Protein AF-0000000075347657 (afdb_homodimer)

Structure (mmCIF, N/CA/C/O backbone):
data_AF-0000000075347657-model_v1
#
loop_
_entity.id
_entity.type
_entity.pdbx_description
1 polymer 'Uncharacterized protein'
#
loop_
_atom_site.group_PDB
_atom_site.id
_atom_site.type_symbol
_atom_site.label_atom_id
_atom_site.label_alt_id
_atom_site.label_comp_id
_atom_site.label_asym_id
_atom_site.label_entity_id
_atom_site.label_seq_id
_atom_site.pdbx_PDB_ins_code
_atom_site.Cartn_x
_atom_site.Cartn_y
_atom_site.Cartn_z
_atom_site.occupancy
_atom_site.B_iso_or_equiv
_atom_site.auth_seq_id
_atom_site.auth_comp_id
_atom_site.auth_asym_id
_atom_site.auth_atom_id
_atom_site.pdbx_PDB_model_num
ATOM 1 N N . MET A 1 1 ? -13.453 -31.734 -23.969 1 64.25 1 MET A N 1
ATOM 2 C CA . MET A 1 1 ? -13 -31.281 -22.656 1 64.25 1 MET A CA 1
ATOM 3 C C . MET A 1 1 ? -11.523 -30.922 -22.688 1 64.25 1 MET A C 1
ATOM 5 O O . MET A 1 1 ? -11.133 -29.844 -22.234 1 64.25 1 MET A O 1
ATOM 9 N N . ARG A 1 2 ? -10.727 -31.703 -23.406 1 77 2 ARG A N 1
ATOM 10 C CA . ARG A 1 2 ? -9.281 -31.5 -23.484 1 77 2 ARG A CA 1
ATOM 11 C C . ARG A 1 2 ? -8.953 -30.297 -24.375 1 77 2 ARG A C 1
ATOM 13 O O . ARG A 1 2 ? -8.102 -29.484 -24.031 1 77 2 ARG A O 1
ATOM 20 N N . GLU A 1 3 ? -9.727 -30.219 -25.391 1 85.12 3 GLU A N 1
ATOM 21 C CA . GLU A 1 3 ? -9.461 -29.125 -26.312 1 85.12 3 GLU A CA 1
ATOM 22 C C . GLU A 1 3 ? -9.812 -27.781 -25.672 1 85.12 3 GLU A C 1
ATOM 24 O O . GLU A 1 3 ? -9.062 -26.812 -25.812 1 85.12 3 GLU A O 1
ATOM 29 N N . GLU A 1 4 ? -10.938 -27.75 -25 1 84.75 4 GLU A N 1
ATOM 30 C CA . GLU A 1 4 ? -11.352 -26.531 -24.312 1 84.75 4 GLU A CA 1
ATOM 31 C C . GLU A 1 4 ? -10.344 -26.125 -23.234 1 84.75 4 GLU A C 1
ATOM 33 O O . GLU A 1 4 ? -10.047 -24.938 -23.078 1 84.75 4 GLU A O 1
ATOM 38 N N . GLU A 1 5 ? -9.836 -27.078 -22.625 1 87.81 5 GLU A N 1
ATOM 39 C CA . GLU A 1 5 ? -8.852 -26.828 -21.562 1 87.81 5 GLU A CA 1
ATOM 40 C C . GLU A 1 5 ? -7.578 -26.219 -22.141 1 87.81 5 GLU A C 1
ATOM 42 O O . GLU A 1 5 ? -6.98 -25.328 -21.516 1 87.81 5 GLU A O 1
ATOM 47 N N . LYS A 1 6 ? -7.203 -26.734 -23.281 1 88.62 6 LYS A N 1
ATOM 48 C CA . LYS A 1 6 ? -6.004 -26.203 -23.922 1 88.62 6 LYS A CA 1
ATOM 49 C C . LYS A 1 6 ? -6.191 -24.734 -24.297 1 88.62 6 LYS A C 1
ATOM 51 O O . LYS A 1 6 ? -5.262 -23.922 -24.172 1 88.62 6 LYS A O 1
ATOM 56 N N . VAL A 1 7 ? -7.355 -24.422 -24.797 1 88.31 7 VAL A N 1
ATOM 57 C CA . VAL A 1 7 ? -7.656 -23.047 -25.188 1 88.31 7 VAL A CA 1
ATOM 58 C C . VAL A 1 7 ? -7.613 -22.141 -23.953 1 88.31 7 VAL A C 1
ATOM 60 O O . VAL A 1 7 ? -6.996 -21.078 -23.969 1 88.31 7 VAL A O 1
ATOM 63 N N . LYS A 1 8 ? -8.188 -22.641 -22.828 1 89.81 8 LYS A N 1
ATOM 64 C CA . LYS A 1 8 ? -8.203 -21.875 -21.5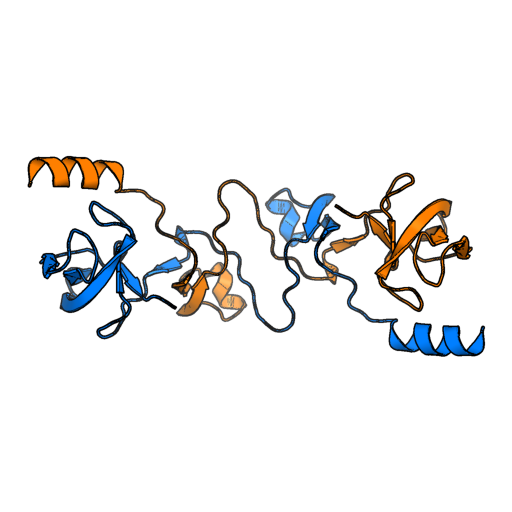94 1 89.81 8 LYS A CA 1
ATOM 65 C C . LYS A 1 8 ? -6.797 -21.703 -21.031 1 89.81 8 LYS A C 1
ATOM 67 O O . LYS A 1 8 ? -6.465 -20.641 -20.484 1 89.81 8 LYS A O 1
ATOM 72 N N . GLU A 1 9 ? -6.062 -22.734 -21.125 1 90.88 9 GLU A N 1
ATOM 73 C CA . GLU A 1 9 ? -4.68 -22.688 -20.672 1 90.88 9 GLU A CA 1
ATOM 74 C C . GLU A 1 9 ? -3.893 -21.594 -21.375 1 90.88 9 GLU A C 1
ATOM 76 O O . GLU A 1 9 ? -3.201 -20.812 -20.734 1 90.88 9 GLU A O 1
ATOM 81 N N . LYS A 1 10 ? -4.02 -21.562 -22.688 1 88.75 10 LYS A N 1
ATOM 82 C CA . LYS A 1 10 ? -3.32 -20.547 -23.469 1 88.75 10 LYS A CA 1
ATOM 83 C C . LYS A 1 10 ? -3.799 -19.141 -23.109 1 88.75 10 LYS A C 1
ATOM 85 O O . LYS A 1 10 ? -2.994 -18.219 -23.016 1 88.75 10 LYS A O 1
ATOM 90 N N . MET A 1 11 ? -5.039 -19.016 -22.844 1 87.69 11 MET A N 1
ATOM 91 C CA . MET A 1 11 ? -5.645 -17.719 -22.578 1 87.69 11 MET A CA 1
ATOM 92 C C . MET A 1 11 ? -5.238 -17.203 -21.203 1 87.69 11 MET A C 1
ATOM 94 O O . MET A 1 11 ? -5.07 -16 -21 1 87.69 11 MET A O 1
ATOM 98 N N . ASN A 1 12 ? -5.055 -18.125 -20.281 1 87.94 12 ASN A N 1
ATOM 99 C CA . ASN A 1 12 ? -4.895 -17.719 -18.891 1 87.94 12 ASN A CA 1
ATOM 100 C C . ASN A 1 12 ? -3.443 -17.859 -18.438 1 87.94 12 ASN A C 1
ATOM 102 O O . ASN A 1 12 ? -3.135 -17.625 -17.266 1 87.94 12 ASN A O 1
ATOM 106 N N . THR A 1 13 ? -2.695 -18.438 -19.391 1 89.31 13 THR A N 1
ATOM 107 C CA . THR A 1 13 ? -1.271 -18.422 -19.062 1 89.31 13 THR A CA 1
ATOM 108 C C . THR A 1 13 ? -0.671 -17.047 -19.297 1 89.31 13 THR A C 1
ATOM 110 O O . THR A 1 13 ? -0.564 -16.594 -20.453 1 89.31 13 THR A O 1
ATOM 113 N N . GLN A 1 14 ? -0.446 -16.281 -18.172 1 84.94 14 GLN A N 1
ATOM 114 C CA . GLN A 1 14 ? 0.078 -14.93 -18.234 1 84.94 14 GLN A CA 1
ATOM 115 C C . GLN A 1 14 ? 1.347 -14.789 -17.406 1 84.94 14 GLN A C 1
ATOM 117 O O . GLN A 1 14 ? 1.696 -15.688 -16.641 1 84.94 14 GLN A O 1
ATOM 122 N N . ASP A 1 15 ? 2.016 -13.664 -17.641 1 85.5 15 ASP A N 1
ATOM 123 C CA . ASP A 1 15 ? 3.219 -13.375 -16.859 1 85.5 15 ASP A CA 1
ATOM 124 C C . ASP A 1 15 ? 2.869 -12.711 -15.531 1 85.5 15 ASP A C 1
ATOM 126 O O . ASP A 1 15 ? 3.756 -12.414 -14.734 1 85.5 15 ASP A O 1
ATOM 130 N N . TYR A 1 16 ? 1.591 -12.555 -15.297 1 88.19 16 TYR A N 1
ATOM 131 C CA . TYR A 1 16 ? 1.113 -11.992 -14.031 1 88.19 16 TYR A CA 1
ATOM 132 C C . TYR A 1 16 ? 0.276 -13.008 -13.266 1 88.19 16 TYR A C 1
ATOM 134 O O . TYR A 1 16 ? -0.555 -13.711 -13.852 1 88.19 16 TYR A O 1
ATOM 142 N N . TRP A 1 17 ? 0.526 -13.141 -12 1 91.5 17 TRP A N 1
ATOM 143 C CA . TRP A 1 17 ? -0.16 -14.148 -11.203 1 91.5 17 TRP A CA 1
ATOM 144 C C . TRP A 1 17 ? -0.56 -13.586 -9.844 1 91.5 17 TRP A C 1
ATOM 146 O O . TRP A 1 17 ? -1.254 -14.25 -9.07 1 91.5 17 TRP A O 1
ATOM 156 N N . LEU A 1 18 ? -0.075 -12.383 -9.609 1 90.88 18 LEU A N 1
ATOM 157 C CA . LEU A 1 18 ? -0.344 -11.773 -8.312 1 90.88 18 LEU A CA 1
ATOM 158 C C . LEU A 1 18 ? -1.804 -11.352 -8.203 1 90.88 18 LEU A C 1
ATOM 160 O O . LEU A 1 18 ? -2.365 -10.797 -9.148 1 90.88 18 LEU A O 1
ATOM 164 N N . PHE A 1 19 ? -2.484 -11.688 -7.074 1 88.19 19 PHE A N 1
ATOM 165 C CA . PHE A 1 19 ? -3.771 -11.094 -6.719 1 88.19 19 PHE A CA 1
ATOM 166 C C . PHE A 1 19 ? -3.902 -10.953 -5.207 1 88.19 19 PHE A C 1
ATOM 168 O O . PHE A 1 19 ? -3.146 -11.57 -4.453 1 88.19 19 PHE A O 1
ATOM 175 N N . LYS A 1 20 ? -4.754 -10.219 -4.863 1 88.88 20 LYS A N 1
ATOM 176 C CA . LYS A 1 20 ? -4.98 -9.922 -3.453 1 88.88 20 LYS A CA 1
ATOM 177 C C . LYS A 1 20 ? -5.316 -11.188 -2.668 1 88.88 20 LYS A C 1
ATOM 179 O O . LYS A 1 20 ? -6.129 -12 -3.109 1 88.88 20 LYS A O 1
ATOM 184 N N . GLY A 1 21 ? -4.676 -11.359 -1.495 1 92.25 21 GLY A N 1
ATOM 185 C CA . GLY A 1 21 ? -5.074 -12.398 -0.556 1 92.25 21 GLY A CA 1
ATOM 186 C C . GLY A 1 21 ? -4.199 -13.633 -0.624 1 92.25 21 GLY A C 1
ATOM 187 O O . GLY A 1 21 ? -4.469 -14.633 0.052 1 92.25 21 GLY A O 1
ATOM 188 N N . ILE A 1 22 ? -3.225 -13.625 -1.402 1 95.25 22 ILE A N 1
ATOM 189 C CA . ILE A 1 22 ? -2.289 -14.742 -1.408 1 95.25 22 ILE A CA 1
ATOM 190 C C . ILE A 1 22 ? -1.059 -14.391 -0.575 1 95.25 22 ILE A C 1
ATOM 192 O O . ILE A 1 22 ? -0.812 -13.219 -0.287 1 95.25 22 ILE A O 1
ATOM 196 N N . ILE A 1 23 ? -0.332 -15.445 -0.188 1 96.06 23 ILE A N 1
ATOM 197 C CA . ILE A 1 23 ? 0.918 -15.289 0.547 1 96.06 23 ILE A CA 1
ATOM 198 C C . ILE A 1 23 ? 2.102 -15.484 -0.398 1 96.06 23 ILE A C 1
ATOM 200 O O . ILE A 1 23 ? 2.139 -16.453 -1.159 1 96.06 23 ILE A O 1
ATOM 204 N N . VAL A 1 24 ? 3.029 -14.586 -0.405 1 97.06 24 VAL A N 1
ATOM 205 C CA . VAL A 1 24 ? 4.188 -14.641 -1.289 1 97.06 24 VAL A CA 1
ATOM 206 C C . VAL A 1 24 ? 5.473 -14.562 -0.464 1 97.06 24 VAL A C 1
ATOM 208 O O . VAL A 1 24 ? 5.445 -14.164 0.704 1 97.06 24 VAL A O 1
ATOM 211 N N . GLU A 1 25 ? 6.508 -15.055 -1.035 1 95.56 25 GLU A N 1
ATOM 212 C CA . GLU A 1 25 ? 7.844 -14.914 -0.466 1 95.56 25 GLU A CA 1
ATOM 213 C C . GLU A 1 25 ? 8.656 -13.859 -1.218 1 95.56 25 GLU A C 1
ATOM 215 O O . GLU A 1 25 ? 8.711 -13.875 -2.449 1 95.56 25 GLU A O 1
ATOM 220 N N . VAL A 1 26 ? 9.227 -12.969 -0.529 1 94.25 26 VAL A N 1
ATOM 221 C CA . VAL A 1 26 ? 10.023 -11.898 -1.118 1 94.25 26 VAL A CA 1
ATOM 222 C C . VAL A 1 26 ? 11.422 -12.422 -1.45 1 94.25 26 VAL A C 1
ATOM 224 O O . VAL A 1 26 ? 12.109 -12.961 -0.583 1 94.25 26 VAL A O 1
ATOM 227 N N . MET A 1 27 ? 11.875 -12.258 -2.754 1 93.19 27 MET A N 1
ATOM 228 C CA . MET A 1 27 ? 13.156 -12.812 -3.164 1 93.19 27 MET A CA 1
ATOM 229 C C . MET A 1 27 ? 14.133 -11.711 -3.566 1 93.19 27 MET A C 1
ATOM 231 O O . MET A 1 27 ? 15.312 -11.969 -3.789 1 93.19 27 MET A O 1
ATOM 235 N N . SER A 1 28 ? 13.703 -10.531 -3.615 1 87.19 28 SER A N 1
ATOM 236 C CA . SER A 1 28 ? 14.555 -9.461 -4.141 1 87.19 28 SER A CA 1
ATOM 237 C C . SER A 1 28 ? 15.625 -9.062 -3.137 1 87.19 28 SER A C 1
ATOM 239 O O . SER A 1 28 ? 15.328 -8.812 -1.969 1 87.19 28 SER A O 1
ATOM 241 N N . LYS A 1 29 ? 16.781 -8.984 -3.629 1 83.19 29 LYS A N 1
ATOM 242 C CA . LYS A 1 29 ? 17.906 -8.5 -2.826 1 83.19 29 LYS A CA 1
ATOM 243 C C . LYS A 1 29 ? 17.688 -7.047 -2.41 1 83.19 29 LYS A C 1
ATOM 245 O O . LYS A 1 29 ? 18.156 -6.621 -1.353 1 83.19 29 LYS A O 1
ATOM 250 N N . ALA A 1 30 ? 16.891 -6.316 -3.285 1 77 30 ALA A N 1
ATOM 251 C CA . ALA A 1 30 ? 16.625 -4.906 -3.01 1 77 30 ALA A CA 1
ATOM 252 C C . ALA A 1 30 ? 15.945 -4.73 -1.657 1 77 30 ALA A C 1
ATOM 254 O O . ALA A 1 30 ? 16.062 -3.678 -1.026 1 77 30 ALA A O 1
ATOM 255 N N . PHE A 1 31 ? 15.367 -5.855 -1.19 1 79.81 31 PHE A N 1
ATOM 256 C CA . PHE A 1 31 ? 14.648 -5.77 0.076 1 79.81 31 PHE A CA 1
ATOM 257 C C . PHE A 1 31 ? 15.461 -6.395 1.203 1 79.81 31 PHE A C 1
ATOM 259 O O . PHE A 1 31 ? 15.016 -6.426 2.354 1 79.81 31 PHE A O 1
ATOM 266 N N . ALA A 1 32 ? 16.594 -6.887 0.774 1 80.75 32 ALA A N 1
ATOM 267 C CA . ALA A 1 32 ? 17.422 -7.582 1.757 1 80.75 32 ALA A CA 1
ATOM 268 C C . ALA A 1 32 ? 17.875 -6.633 2.865 1 80.75 32 ALA A C 1
ATOM 270 O O . ALA A 1 32 ? 17.844 -6.988 4.047 1 80.75 32 ALA A O 1
ATOM 271 N N . ASP A 1 33 ? 18.234 -5.441 2.426 1 76 33 ASP A N 1
ATOM 272 C CA . ASP A 1 33 ? 18.766 -4.473 3.383 1 76 33 ASP A CA 1
ATOM 273 C C . ASP A 1 33 ? 17.703 -4.078 4.406 1 76 33 ASP A C 1
ATOM 275 O O . ASP A 1 33 ? 18.031 -3.699 5.535 1 76 33 ASP A O 1
ATOM 279 N N . LYS A 1 34 ? 16.484 -4.195 3.941 1 74.25 34 LYS A N 1
ATOM 280 C CA . LYS A 1 34 ? 15.398 -3.84 4.844 1 74.25 34 LYS A CA 1
ATOM 281 C C . LYS A 1 34 ? 14.953 -5.043 5.672 1 74.25 34 LYS A C 1
ATOM 283 O O . LYS A 1 34 ? 14.047 -4.934 6.504 1 74.25 34 LYS A O 1
ATOM 288 N N . GLY A 1 35 ? 15.57 -6.211 5.387 1 81.56 35 GLY A N 1
ATOM 289 C CA . GLY A 1 35 ? 15.297 -7.398 6.172 1 81.56 35 GLY A CA 1
ATOM 290 C C . GLY A 1 35 ? 14.102 -8.188 5.664 1 81.56 35 GLY A C 1
ATOM 291 O O . GLY A 1 35 ? 13.508 -8.969 6.41 1 81.56 35 GLY A O 1
ATOM 292 N N . TYR A 1 36 ? 13.727 -7.898 4.398 1 85.62 36 TYR A N 1
ATOM 293 C CA . TYR A 1 36 ? 12.492 -8.531 3.945 1 85.62 36 TYR A CA 1
ATOM 294 C C . TYR A 1 36 ? 12.789 -9.688 2.994 1 85.62 36 TYR A C 1
ATOM 296 O O . TYR A 1 36 ? 11.898 -10.453 2.639 1 85.62 36 TYR A O 1
ATOM 304 N N . CYS A 1 37 ? 14.023 -9.875 2.674 1 87.81 37 CYS A N 1
ATOM 305 C CA . CYS A 1 37 ? 14.328 -10.992 1.788 1 87.81 37 CYS A CA 1
ATOM 306 C C . CYS A 1 37 ? 13.984 -12.32 2.449 1 87.81 37 CYS A C 1
ATOM 308 O O . CYS A 1 37 ? 14.281 -12.531 3.627 1 87.81 37 CYS A O 1
ATOM 310 N N . LYS A 1 38 ? 13.25 -13.18 1.67 1 91.06 38 LYS A N 1
ATOM 311 C CA . LYS A 1 38 ? 12.844 -14.523 2.084 1 91.06 38 LYS A CA 1
ATOM 312 C C . LYS A 1 38 ? 11.766 -14.453 3.162 1 91.06 38 LYS A C 1
ATOM 314 O O . LYS A 1 38 ? 11.508 -15.445 3.852 1 91.06 38 LYS A O 1
ATOM 319 N N . GLN A 1 39 ? 11.305 -13.289 3.395 1 91.12 39 GLN A N 1
ATOM 320 C CA . GLN A 1 39 ? 10.164 -13.148 4.289 1 91.12 39 GLN A CA 1
ATOM 321 C C . GLN A 1 39 ? 8.844 -13.336 3.537 1 91.12 39 GLN A C 1
ATOM 323 O O . GLN A 1 39 ? 8.758 -13.016 2.352 1 91.12 39 GLN A O 1
ATOM 328 N N . LYS A 1 40 ? 7.906 -13.852 4.258 1 92 40 LYS A N 1
ATOM 329 C CA . LYS A 1 40 ? 6.582 -14.031 3.672 1 92 40 LYS A CA 1
ATOM 330 C C . LYS A 1 40 ? 5.66 -12.867 4.027 1 92 40 LYS A C 1
ATOM 332 O O . LYS A 1 40 ? 5.793 -12.266 5.098 1 92 40 LYS A O 1
ATOM 337 N N . GLY A 1 41 ? 4.812 -12.477 3.039 1 91.38 41 GLY A N 1
ATOM 338 C CA . GLY A 1 41 ? 3.832 -11.422 3.252 1 91.38 41 GLY A CA 1
ATOM 339 C C . GLY A 1 41 ? 2.529 -11.664 2.514 1 91.38 41 GLY A C 1
ATOM 340 O O . GLY A 1 41 ? 2.453 -1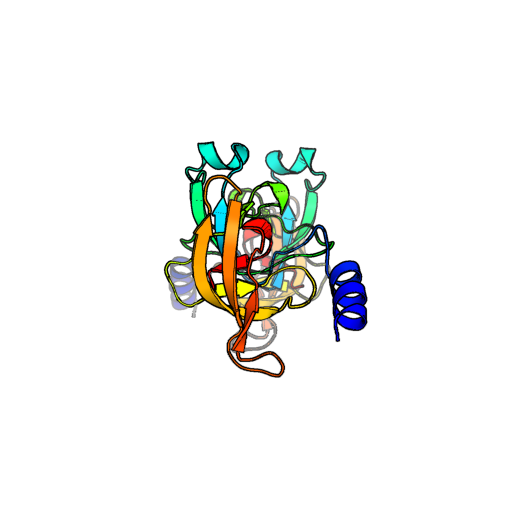2.531 1.644 1 91.38 41 GLY A O 1
ATOM 341 N N . ILE A 1 42 ? 1.539 -11 2.918 1 92.44 42 ILE A N 1
ATOM 342 C CA . ILE A 1 42 ? 0.231 -11.062 2.275 1 92.44 42 ILE A CA 1
ATOM 343 C C . ILE A 1 42 ? 0.116 -9.969 1.224 1 92.44 42 ILE A C 1
ATOM 345 O O . ILE A 1 42 ? 0.465 -8.812 1.481 1 92.44 42 ILE A O 1
ATOM 349 N N . VAL A 1 43 ? -0.309 -10.367 -0.038 1 90.94 43 VAL A N 1
ATOM 350 C CA . VAL A 1 43 ? -0.596 -9.359 -1.057 1 90.94 43 VAL A CA 1
ATOM 351 C C . VAL A 1 43 ? -1.871 -8.602 -0.691 1 90.94 43 VAL A C 1
ATOM 353 O O . VAL A 1 43 ? -2.959 -9.188 -0.666 1 90.94 43 VAL A O 1
ATOM 356 N N . ARG A 1 44 ? -1.771 -7.371 -0.47 1 85.69 44 ARG A N 1
ATOM 357 C CA . ARG A 1 44 ? -2.904 -6.562 -0.033 1 85.69 44 ARG A CA 1
ATOM 358 C C . ARG A 1 44 ? -3.531 -5.816 -1.207 1 85.69 44 ARG A C 1
ATOM 360 O O . ARG A 1 44 ? -4.719 -5.492 -1.179 1 85.69 44 ARG A O 1
ATOM 367 N N . LYS A 1 45 ? -2.738 -5.516 -2.129 1 82.81 45 LYS A N 1
ATOM 368 C CA . LYS A 1 45 ? -3.191 -4.809 -3.322 1 82.81 45 LYS A CA 1
ATOM 369 C C . LYS A 1 45 ? -2.264 -5.074 -4.504 1 82.81 45 LYS A C 1
ATOM 371 O O . LYS A 1 45 ? -1.043 -5.133 -4.34 1 82.81 45 LYS A O 1
ATOM 376 N N . VAL A 1 46 ? -2.771 -5.367 -5.66 1 83 46 VAL A N 1
ATOM 377 C CA . VAL A 1 46 ? -2.006 -5.461 -6.898 1 83 46 VAL A CA 1
ATOM 378 C C . VAL A 1 46 ? -2.229 -4.207 -7.742 1 83 46 VAL A C 1
ATOM 380 O O . VAL A 1 46 ? -3.371 -3.842 -8.031 1 83 46 VAL A O 1
ATOM 383 N N . ILE A 1 47 ? -1.247 -3.559 -7.922 1 75.38 47 ILE A N 1
ATOM 384 C CA . ILE A 1 47 ? -1.355 -2.295 -8.648 1 75.38 47 ILE A CA 1
ATOM 385 C C . ILE A 1 47 ? -0.972 -2.502 -10.109 1 75.38 47 ILE A C 1
ATOM 387 O O . ILE A 1 47 ? 0.027 -3.162 -10.406 1 75.38 47 ILE A O 1
ATOM 391 N N . ASP A 1 48 ? -1.936 -2.432 -11.016 1 63.62 48 ASP A N 1
ATOM 392 C CA . ASP A 1 48 ? -1.673 -2.611 -12.438 1 63.62 48 ASP A CA 1
ATOM 393 C C . ASP A 1 48 ? -0.639 -1.604 -12.938 1 63.62 48 ASP A C 1
ATOM 395 O O . ASP A 1 48 ? 0.495 -1.975 -13.25 1 63.62 48 ASP A O 1
ATOM 399 N N . LYS A 1 49 ? -1.149 -0.613 -13.656 1 58.69 49 LYS A N 1
ATOM 400 C CA . LYS A 1 49 ? -0.404 0.373 -14.438 1 58.69 49 LYS A CA 1
ATOM 401 C C . LYS A 1 49 ? -0.015 1.572 -13.578 1 58.69 49 LYS A C 1
ATOM 403 O O . LYS A 1 49 ? 0.821 2.385 -13.977 1 58.69 49 LYS A O 1
ATOM 408 N N . TYR A 1 50 ? -0.503 1.564 -12.289 1 57.12 50 TYR A N 1
ATOM 409 C CA . TYR A 1 50 ? -0.166 2.803 -11.602 1 57.12 50 TYR A CA 1
ATOM 410 C C . TYR A 1 50 ? 1.034 2.607 -10.68 1 57.12 50 TYR A C 1
ATOM 412 O O . TYR A 1 50 ? 1.304 1.49 -10.234 1 57.12 50 TYR A O 1
ATOM 420 N N . HIS A 1 51 ? 1.774 3.578 -10.688 1 59.56 51 HIS A N 1
ATOM 421 C CA . HIS A 1 51 ? 2.949 3.545 -9.828 1 59.56 51 HIS A CA 1
ATOM 422 C C . HIS A 1 51 ? 2.568 3.793 -8.367 1 59.56 51 HIS A C 1
ATOM 424 O O . HIS A 1 51 ? 1.851 4.75 -8.062 1 59.56 51 HIS A O 1
ATOM 430 N N . VAL A 1 52 ? 2.473 2.729 -7.605 1 67.81 52 VAL A N 1
ATOM 431 C CA . VAL A 1 52 ? 2.273 2.881 -6.168 1 67.81 52 VAL A CA 1
ATOM 432 C C . VAL A 1 52 ? 3.625 2.994 -5.469 1 67.81 52 VAL A C 1
ATOM 434 O O . VAL A 1 52 ? 4.52 2.178 -5.699 1 67.81 52 VAL A O 1
ATOM 437 N N . LEU A 1 53 ? 3.779 4.215 -4.918 1 72 53 LEU A N 1
ATOM 438 C CA . LEU A 1 53 ? 5.008 4.457 -4.168 1 72 53 LEU A CA 1
ATOM 439 C C . LEU A 1 53 ? 4.773 4.27 -2.672 1 72 53 LEU A C 1
ATOM 441 O O . LEU A 1 53 ? 3.725 4.652 -2.15 1 72 53 LEU A O 1
ATOM 445 N N . ARG A 1 54 ? 5.586 3.492 -2.094 1 75.06 54 ARG A N 1
ATOM 446 C CA . ARG A 1 54 ? 5.645 3.535 -0.637 1 75.06 54 ARG A CA 1
ATOM 447 C C . ARG A 1 54 ? 6.609 4.617 -0.159 1 75.06 54 ARG A C 1
ATOM 449 O O . ARG A 1 54 ? 7.789 4.609 -0.524 1 75.06 54 ARG A O 1
ATOM 456 N N . ALA A 1 55 ? 6.148 5.609 0.51 1 81.88 55 ALA A N 1
ATOM 457 C CA . ALA A 1 55 ? 6.961 6.73 0.973 1 81.88 55 ALA A CA 1
ATOM 458 C C . ALA A 1 55 ? 6.73 7 2.457 1 81.88 55 ALA A C 1
ATOM 460 O O . ALA A 1 55 ? 5.621 6.809 2.963 1 81.88 55 ALA A O 1
ATOM 461 N N . ASP A 1 56 ? 7.75 7.328 3.146 1 83.5 56 ASP A N 1
ATOM 462 C CA . ASP A 1 56 ? 7.652 7.723 4.547 1 83.5 56 ASP A CA 1
ATOM 463 C C . ASP A 1 56 ? 7.254 9.188 4.68 1 83.5 56 ASP A C 1
ATOM 465 O O . ASP A 1 56 ? 7.41 9.969 3.736 1 83.5 56 ASP A O 1
ATOM 469 N N . HIS A 1 57 ? 6.801 9.492 5.918 1 86.94 57 HIS A N 1
ATOM 470 C CA . HIS A 1 57 ? 6.348 10.836 6.246 1 86.94 57 HIS A CA 1
ATOM 471 C C . HIS A 1 57 ? 7.395 11.875 5.859 1 86.94 57 HIS A C 1
ATOM 473 O O . HIS A 1 57 ? 7.051 12.953 5.355 1 86.94 57 HIS A O 1
ATOM 479 N N . ASP A 1 58 ? 8.656 11.57 6.066 1 89.69 58 ASP A N 1
ATOM 480 C CA . ASP A 1 58 ? 9.719 12.539 5.859 1 89.69 58 ASP A CA 1
ATOM 481 C C . ASP A 1 58 ? 10.039 12.703 4.375 1 89.69 58 ASP A C 1
ATOM 483 O O . ASP A 1 58 ? 10.773 13.609 3.986 1 89.69 58 ASP A O 1
ATOM 487 N N . GLU A 1 59 ? 9.5 11.891 3.566 1 91.38 59 GLU A N 1
ATOM 488 C CA . GLU A 1 59 ? 9.758 11.938 2.131 1 91.38 59 GLU A CA 1
ATOM 489 C C . GLU A 1 59 ? 8.672 12.711 1.395 1 91.38 59 GLU A C 1
ATOM 491 O O . GLU A 1 59 ? 8.711 12.844 0.17 1 91.38 59 GLU A O 1
ATOM 496 N N . LEU A 1 60 ? 7.695 13.242 2.156 1 94.19 60 LEU A N 1
ATOM 497 C CA . LEU A 1 60 ? 6.512 13.859 1.57 1 94.19 60 LEU A CA 1
ATOM 498 C C . LEU A 1 60 ? 6.301 15.266 2.121 1 94.19 60 LEU A C 1
ATOM 500 O O . LEU A 1 60 ? 6.781 15.586 3.211 1 94.19 60 LEU A O 1
ATOM 504 N N . GLU A 1 61 ? 5.637 16.078 1.413 1 95.81 61 GLU A N 1
ATOM 505 C CA . GLU A 1 61 ? 5.219 17.406 1.834 1 95.81 61 GLU A CA 1
ATOM 506 C C . GLU A 1 61 ? 3.738 17.641 1.538 1 95.81 61 GLU A C 1
ATOM 508 O O . GLU A 1 61 ? 3.195 17.078 0.587 1 95.81 61 GLU A O 1
ATOM 513 N N . THR A 1 62 ? 3.141 18.453 2.322 1 97.44 62 THR A N 1
ATOM 514 C CA . THR A 1 62 ? 1.755 18.844 2.076 1 97.44 62 THR A CA 1
ATOM 515 C C . THR A 1 62 ? 1.638 19.641 0.779 1 97.44 62 THR A C 1
ATOM 517 O O . THR A 1 62 ? 2.605 20.266 0.337 1 97.44 62 THR A O 1
ATOM 520 N N . VAL A 1 63 ? 0.592 19.594 0.112 1 97.94 63 VAL A N 1
ATOM 521 C CA . VAL A 1 63 ? 0.223 20.422 -1.028 1 97.94 63 VAL A CA 1
ATOM 522 C C . VAL A 1 63 ? -0.859 21.422 -0.613 1 97.94 63 VAL A C 1
ATOM 524 O O . VAL A 1 63 ? -1.86 21.031 -0.003 1 97.94 63 VAL A O 1
ATOM 527 N N . ILE A 1 64 ? -0.631 22.641 -0.883 1 97.62 64 ILE A N 1
ATOM 528 C CA . ILE A 1 64 ? -1.565 23.703 -0.529 1 97.62 64 ILE A CA 1
ATOM 529 C C . ILE A 1 64 ? -2.512 23.969 -1.697 1 97.62 64 ILE A C 1
ATOM 531 O O . ILE A 1 64 ? -2.066 24.219 -2.82 1 97.62 64 ILE A O 1
ATOM 535 N N . PRO A 1 65 ? -3.771 23.828 -1.453 1 97.38 65 PRO A N 1
ATOM 536 C CA . PRO A 1 65 ? -4.703 24.125 -2.545 1 97.38 65 PRO A CA 1
ATOM 537 C C . PRO A 1 65 ? -4.75 25.609 -2.895 1 97.38 65 PRO A C 1
ATOM 539 O O . PRO A 1 65 ? -4.156 26.438 -2.191 1 97.38 65 PRO A O 1
ATOM 542 N N . GLN A 1 66 ? -5.512 25.828 -3.971 1 94.88 66 GLN A N 1
ATOM 543 C CA . GLN A 1 66 ? -5.648 27.219 -4.363 1 94.88 66 GLN A CA 1
ATOM 544 C C . GLN A 1 66 ? -6.68 27.938 -3.5 1 94.88 66 GLN A C 1
ATOM 546 O O . GLN A 1 66 ? -6.438 29.047 -3.031 1 94.88 66 GLN A O 1
ATOM 551 N N . ILE A 1 67 ? -7.727 27.375 -3.287 1 94.69 67 ILE A N 1
ATOM 552 C CA . ILE A 1 67 ? -8.742 28.047 -2.477 1 94.69 67 ILE A CA 1
ATOM 553 C C . ILE A 1 67 ? -9.453 27.016 -1.594 1 94.69 67 ILE A C 1
ATOM 555 O O . ILE A 1 67 ? -9.219 26.969 -0.384 1 94.69 67 ILE A O 1
ATOM 559 N N . GLU A 1 68 ? -10.273 26.109 -2.271 1 92.81 68 GLU A N 1
ATOM 560 C CA . GLU A 1 68 ? -11.047 25.109 -1.536 1 92.81 68 GLU A CA 1
ATOM 561 C C . GLU A 1 68 ? -10.336 23.766 -1.521 1 92.81 68 GLU A C 1
ATOM 563 O O . GLU A 1 68 ? -9.32 23.578 -2.195 1 92.81 68 GLU A O 1
ATOM 568 N N . GLY A 1 69 ? -10.914 22.891 -0.652 1 95.81 69 GLY A N 1
ATOM 569 C CA . GLY A 1 69 ? -10.352 21.547 -0.603 1 95.81 69 GLY A CA 1
ATOM 570 C C . GLY A 1 69 ? -9.172 21.422 0.343 1 95.81 69 GLY A C 1
ATOM 571 O O . GLY A 1 69 ? -8.258 20.641 0.107 1 95.81 69 GLY A O 1
ATOM 572 N N . LEU A 1 70 ? -9.188 22.312 1.301 1 97.81 70 LEU A N 1
ATOM 573 C CA . LEU A 1 70 ? -8.141 22.312 2.32 1 97.81 70 LEU A CA 1
ATOM 574 C C . LEU A 1 70 ? -8.586 21.547 3.561 1 97.81 70 LEU A C 1
ATOM 576 O O . LEU A 1 70 ? -9.734 21.688 3.996 1 97.81 70 LEU A O 1
ATOM 580 N N . VAL A 1 71 ? -7.715 20.781 4.133 1 98.19 71 VAL A N 1
ATOM 581 C CA . VAL A 1 71 ? -7.969 20.094 5.395 1 98.19 71 VAL A CA 1
ATOM 582 C C . VAL A 1 71 ? -6.816 20.344 6.363 1 98.19 71 VAL A C 1
ATOM 584 O O . VAL A 1 71 ? -5.652 20.391 5.961 1 98.19 71 VAL A O 1
ATOM 587 N N . ILE A 1 72 ? -7.156 20.562 7.566 1 97.81 72 ILE A N 1
ATOM 588 C CA . ILE A 1 72 ? -6.145 20.703 8.609 1 97.81 72 ILE A CA 1
ATOM 589 C C . ILE A 1 72 ? -5.672 19.328 9.062 1 97.81 72 ILE A C 1
ATOM 591 O O . ILE A 1 72 ? -6.477 18.516 9.508 1 97.81 72 ILE A O 1
ATOM 595 N N . VAL A 1 73 ? -4.391 19.094 9.031 1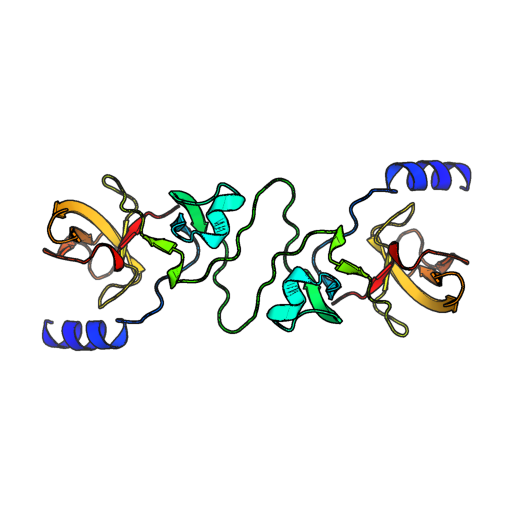 97 73 VAL A N 1
ATOM 596 C CA . VAL A 1 73 ? -3.924 17.734 9.219 1 97 73 VAL A CA 1
ATOM 597 C C . VAL A 1 73 ? -3.199 17.609 10.555 1 97 73 VAL A C 1
ATOM 599 O O . VAL A 1 73 ? -2.779 16.516 10.945 1 97 73 VAL A O 1
ATOM 602 N N . ASN A 1 74 ? -3.031 18.719 11.266 1 96.06 74 ASN A N 1
ATOM 603 C CA . ASN A 1 74 ? -2.373 18.719 12.562 1 96.06 74 ASN A CA 1
ATOM 604 C C . ASN A 1 74 ? -2.861 19.875 13.438 1 96.06 74 ASN A C 1
ATOM 606 O O . ASN A 1 74 ? -3.465 20.828 12.938 1 96.06 74 ASN A O 1
ATOM 610 N N . GLY A 1 75 ? -2.695 19.625 14.805 1 94.44 75 GLY A N 1
ATOM 611 C CA . GLY A 1 75 ? -3.023 20.688 15.727 1 94.44 75 GLY A CA 1
ATOM 612 C C . GLY A 1 75 ? -4.441 20.609 16.266 1 94.44 75 GLY A C 1
ATOM 613 O O . GLY A 1 75 ? -5.062 19.547 16.219 1 94.44 75 GLY A O 1
ATOM 614 N N . ALA A 1 76 ? -4.93 21.641 16.75 1 94.06 76 ALA A N 1
ATOM 615 C CA . ALA A 1 76 ? -6.176 21.672 17.516 1 94.06 76 ALA A CA 1
ATOM 616 C C . ALA A 1 76 ? -7.375 21.359 16.625 1 94.06 76 ALA A C 1
ATOM 618 O O . ALA A 1 76 ? -8.383 20.844 17.109 1 94.06 76 ALA A O 1
ATOM 619 N N . TYR A 1 77 ? -7.281 21.547 15.344 1 95.94 77 TYR A N 1
ATOM 620 C CA . TYR A 1 77 ? -8.445 21.438 14.469 1 95.94 77 TYR A CA 1
ATOM 621 C C . TYR A 1 77 ? -8.219 20.375 13.406 1 95.94 77 TYR A C 1
ATOM 623 O O . TYR A 1 77 ? -8.836 20.422 12.336 1 95.94 77 TYR A O 1
ATOM 631 N N . GLN A 1 78 ? -7.281 19.484 13.734 1 95.44 78 GLN A N 1
ATOM 632 C CA . GLN A 1 78 ? -7.012 18.375 12.828 1 95.44 78 GLN A CA 1
ATOM 633 C C . GLN A 1 78 ? -8.305 17.719 12.359 1 95.44 78 GLN A C 1
ATOM 635 O O . GLN A 1 78 ? -9.188 17.422 13.172 1 95.44 78 GLN A O 1
ATOM 640 N N . GLY A 1 79 ? -8.406 17.578 11 1 94.62 79 GLY A N 1
ATOM 641 C CA . GLY A 1 79 ? -9.57 16.922 10.43 1 94.62 79 GLY A CA 1
ATOM 642 C C . GLY A 1 79 ? -10.602 17.906 9.891 1 94.62 79 GLY A C 1
ATOM 643 O O . GLY A 1 79 ? -11.508 17.516 9.148 1 94.62 79 GLY A O 1
ATOM 644 N N . SER A 1 80 ? -10.469 19.141 10.234 1 95.94 80 SER A N 1
ATOM 645 C CA . SER A 1 80 ? -11.43 20.156 9.789 1 95.94 80 SER A CA 1
ATOM 646 C C . SER A 1 80 ? -11.172 20.562 8.344 1 95.94 80 SER A C 1
ATOM 648 O O . SER A 1 80 ? -10.023 20.734 7.938 1 95.94 80 SER A O 1
ATOM 650 N N . ASN A 1 81 ? -12.258 20.672 7.656 1 97.38 81 ASN A N 1
ATOM 651 C CA . ASN A 1 81 ? -12.172 21.312 6.348 1 97.38 81 ASN A CA 1
ATOM 652 C C . ASN A 1 81 ? -12.062 22.828 6.473 1 97.38 81 ASN A C 1
ATOM 654 O O . ASN A 1 81 ? -12.617 23.422 7.395 1 97.38 81 ASN A O 1
ATOM 658 N N . ALA A 1 82 ? -11.312 23.328 5.586 1 97.94 82 ALA A N 1
ATOM 659 C CA . ALA A 1 82 ? -11.117 24.781 5.621 1 97.94 82 ALA A CA 1
ATOM 660 C C . ALA A 1 82 ? -10.961 25.344 4.211 1 97.94 82 ALA A C 1
ATOM 662 O O . ALA A 1 82 ? -10.906 24.594 3.236 1 97.94 82 ALA A O 1
ATOM 663 N N . ARG A 1 83 ? -11.055 26.594 4.145 1 98 83 ARG A N 1
ATOM 664 C CA . ARG A 1 83 ? -10.766 27.328 2.918 1 98 83 ARG A CA 1
ATOM 665 C C . ARG A 1 83 ? -9.578 28.25 3.107 1 98 83 ARG A C 1
ATOM 667 O O . ARG A 1 83 ? -9.391 28.828 4.184 1 98 83 ARG A O 1
ATOM 674 N N . LEU A 1 84 ? -8.82 28.422 2.059 1 98.06 84 LEU A N 1
ATOM 675 C CA . LEU A 1 84 ? -7.645 29.281 2.084 1 98.06 84 LEU A CA 1
ATOM 676 C C . LEU A 1 84 ? -8.039 30.75 1.878 1 98.06 84 LEU A C 1
ATOM 678 O O . LEU A 1 84 ? -8.75 31.078 0.929 1 98.06 84 LEU A O 1
ATOM 682 N N . LEU A 1 85 ? -7.574 31.594 2.734 1 98.12 85 LEU A N 1
ATOM 683 C CA . LEU A 1 85 ? -7.84 33.031 2.604 1 98.12 85 LEU A CA 1
ATOM 684 C C . LEU A 1 85 ? -6.602 33.75 2.105 1 98.12 85 LEU A C 1
ATOM 686 O O . LEU A 1 85 ? -6.715 34.812 1.497 1 98.12 85 LEU A O 1
ATOM 690 N N . GLY A 1 86 ? -5.453 33.219 2.424 1 97.69 86 GLY A N 1
ATOM 691 C CA . GLY A 1 86 ? -4.184 33.812 1.998 1 97.69 86 GLY A CA 1
ATOM 692 C C . GLY A 1 86 ? -2.982 33 2.436 1 97.69 86 GLY A C 1
ATOM 693 O O . GLY A 1 86 ? -3.098 32.125 3.305 1 97.69 86 GLY A O 1
ATOM 694 N N . VAL A 1 87 ? -1.852 33.25 1.781 1 97.31 87 VAL A N 1
ATOM 695 C CA . VAL A 1 87 ? -0.631 32.531 2.125 1 97.31 87 VAL A CA 1
ATOM 696 C C . VAL A 1 87 ? 0.499 33.531 2.393 1 97.31 87 VAL A C 1
ATOM 698 O O . VAL A 1 87 ? 0.508 34.625 1.844 1 97.31 87 VAL A O 1
ATOM 701 N N . ASP A 1 88 ? 1.321 33.188 3.314 1 97.19 88 ASP A N 1
ATOM 702 C CA . ASP A 1 88 ? 2.6 33.875 3.545 1 97.19 88 ASP A CA 1
ATOM 703 C C . ASP A 1 88 ? 3.768 32.938 3.205 1 97.19 88 ASP A C 1
ATOM 705 O O . ASP A 1 88 ? 4.227 32.188 4.055 1 97.19 88 ASP A O 1
ATOM 709 N N . ASN A 1 89 ? 4.289 33.062 2.062 1 95.62 89 ASN A N 1
ATOM 710 C CA . ASN A 1 89 ? 5.309 32.156 1.57 1 95.62 89 ASN A CA 1
ATOM 711 C C . ASN A 1 89 ? 6.625 32.312 2.322 1 95.62 89 ASN A C 1
ATOM 713 O O . ASN A 1 89 ? 7.406 31.375 2.441 1 95.62 89 ASN A O 1
ATOM 717 N N . ASP A 1 90 ? 6.863 33.531 2.842 1 96.94 90 ASP A N 1
ATOM 718 C CA . ASP A 1 90 ? 8.094 33.781 3.584 1 96.94 90 ASP A CA 1
ATOM 719 C C . ASP A 1 90 ? 8.078 33.094 4.938 1 96.94 90 ASP A C 1
ATOM 721 O O . ASP A 1 90 ? 9.109 32.594 5.402 1 96.94 90 ASP A O 1
ATOM 725 N N . LYS A 1 91 ? 6.883 33 5.531 1 97 91 LYS A N 1
ATOM 726 C CA . LYS A 1 91 ? 6.75 32.406 6.855 1 97 91 LYS A CA 1
ATOM 727 C C . LYS A 1 91 ? 6.234 30.969 6.762 1 97 91 LYS A 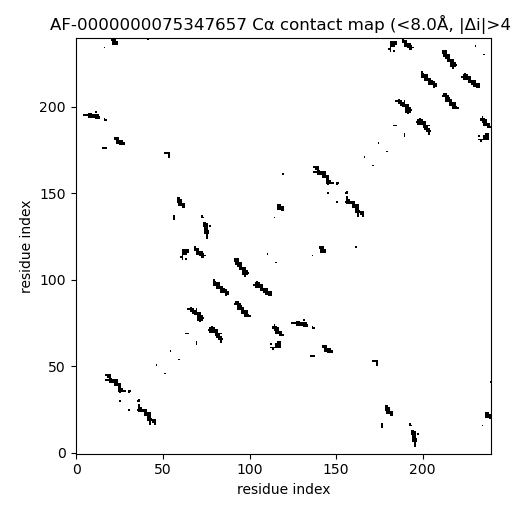C 1
ATOM 729 O O . LYS A 1 91 ? 6.094 30.281 7.777 1 97 91 LYS A O 1
ATOM 734 N N . PHE A 1 92 ? 5.914 30.531 5.562 1 96.94 92 PHE A N 1
ATOM 735 C CA . PHE A 1 92 ? 5.402 29.203 5.297 1 96.94 92 PHE A CA 1
ATOM 736 C C . PHE A 1 92 ? 4.133 28.938 6.098 1 96.94 92 PHE A C 1
ATOM 738 O O . PHE A 1 92 ? 4.012 27.906 6.758 1 96.94 92 PHE A O 1
ATOM 745 N N . CYS A 1 93 ? 3.238 29.891 6.051 1 98.12 93 CYS A N 1
ATOM 746 C CA . CYS A 1 93 ? 1.972 29.719 6.754 1 98.12 93 CYS A CA 1
ATOM 747 C C . CYS A 1 93 ? 0.816 30.281 5.945 1 98.12 93 CYS A C 1
ATOM 749 O O . CYS A 1 93 ? 1.032 30.906 4.902 1 98.12 93 CYS A O 1
ATOM 751 N N . ALA A 1 94 ? -0.335 30.016 6.391 1 98.38 94 ALA A N 1
ATOM 752 C CA . ALA A 1 94 ? -1.543 30.438 5.684 1 98.38 94 ALA A CA 1
ATOM 753 C C . ALA A 1 94 ? -2.609 30.922 6.664 1 98.38 94 ALA A C 1
ATOM 755 O O . ALA A 1 94 ? -2.619 30.516 7.828 1 98.38 94 ALA A O 1
ATOM 756 N N . LYS A 1 95 ? -3.363 31.859 6.184 1 98.5 95 LYS A N 1
ATOM 757 C CA . LYS A 1 95 ? -4.625 32.219 6.828 1 98.5 95 LYS A CA 1
ATOM 758 C C . LYS A 1 95 ? -5.773 31.375 6.285 1 98.5 95 LYS A C 1
ATOM 760 O O . LYS A 1 95 ? -5.934 31.234 5.07 1 98.5 95 LYS A O 1
ATOM 765 N N . THR A 1 96 ? -6.543 30.75 7.219 1 98.5 96 THR A N 1
ATOM 766 C CA . THR A 1 96 ? -7.598 29.859 6.773 1 98.5 96 THR A CA 1
ATOM 767 C C . THR A 1 96 ? -8.875 30.078 7.574 1 98.5 96 THR A C 1
ATOM 769 O O . THR A 1 96 ? -8.844 30.656 8.664 1 98.5 96 THR A O 1
ATOM 772 N N . LYS A 1 97 ? -9.992 29.672 6.945 1 98.5 97 LYS A N 1
ATOM 773 C CA . LYS A 1 97 ? -11.289 29.672 7.605 1 98.5 97 LYS A CA 1
ATOM 774 C C . LYS A 1 97 ? -11.891 28.266 7.625 1 98.5 97 LYS A C 1
ATOM 776 O O . LYS A 1 97 ? -12.062 27.641 6.574 1 98.5 97 LYS A O 1
ATOM 781 N N . ILE A 1 98 ? -12.203 27.781 8.805 1 97.88 98 ILE A N 1
ATOM 782 C CA . ILE A 1 98 ? -12.797 26.469 8.945 1 97.88 98 ILE A CA 1
ATOM 783 C C . ILE A 1 98 ? -14.203 26.453 8.359 1 97.88 98 ILE A C 1
ATOM 785 O O . ILE A 1 98 ? -14.969 27.406 8.562 1 97.88 98 ILE A O 1
ATOM 789 N N . GLU A 1 99 ? -14.328 25.344 7.641 1 97.25 99 GLU A N 1
ATOM 790 C CA . GLU A 1 99 ? -15.641 25.203 7.016 1 97.25 99 GLU A CA 1
ATOM 791 C C . GLU A 1 99 ? -16.391 24 7.578 1 97.25 99 GLU A C 1
ATOM 793 O O . GLU A 1 99 ? -15.781 22.953 7.855 1 97.25 99 GLU A O 1
ATOM 798 N N . LYS A 1 100 ? -17.609 24.141 7.848 1 89.44 100 LYS A N 1
ATOM 799 C CA . LYS A 1 100 ? -18.531 23.094 8.297 1 89.44 100 LYS A CA 1
ATOM 800 C C . LYS A 1 100 ? -18.172 22.609 9.695 1 89.44 100 LYS A C 1
ATOM 802 O O . LYS A 1 100 ? -17.094 22.906 10.203 1 89.44 100 LYS A O 1
ATOM 807 N N . GLY A 1 101 ? -19.016 21.938 10.32 1 88.06 101 GLY A N 1
ATOM 808 C CA . GLY A 1 101 ? -18.797 21.312 11.617 1 88.06 101 GLY A CA 1
ATOM 809 C C . GLY A 1 101 ? -18.906 22.281 12.773 1 88.06 101 GLY A C 1
ATOM 810 O O . GLY A 1 101 ? -19.422 23.391 12.609 1 88.06 101 GLY A O 1
ATOM 811 N N . VAL A 1 102 ? -18.391 21.953 13.883 1 90.5 102 VAL A N 1
ATOM 812 C CA . VAL A 1 102 ? -18.578 22.656 15.156 1 90.5 102 VAL A CA 1
ATOM 813 C C . VAL A 1 102 ? -17.766 23.953 15.156 1 90.5 102 VAL A C 1
ATOM 815 O O . VAL A 1 102 ? -18.172 24.953 15.758 1 90.5 102 VAL A O 1
ATOM 818 N N . ASN A 1 103 ? -16.688 24.062 14.273 1 94.31 103 ASN A N 1
ATOM 819 C CA . ASN A 1 103 ? -15.805 25.219 14.297 1 94.31 103 ASN A CA 1
ATOM 820 C C . ASN A 1 103 ? -15.961 26.062 13.031 1 94.31 103 ASN A C 1
ATOM 822 O O . ASN A 1 103 ? -15.07 26.844 12.695 1 94.31 103 ASN A O 1
ATOM 826 N N . ASP A 1 104 ? -17.109 25.844 12.445 1 95.94 104 ASP A N 1
ATOM 827 C CA . ASP A 1 104 ? -17.375 26.531 11.188 1 95.94 104 ASP A CA 1
ATOM 828 C C . ASP A 1 104 ? -17.219 28.047 11.359 1 95.94 104 ASP A C 1
ATOM 830 O O . ASP A 1 104 ? -17.781 28.625 12.289 1 95.94 104 ASP A O 1
ATOM 834 N N . GLY A 1 105 ? -16.484 28.672 10.477 1 96.69 105 GLY A N 1
ATOM 835 C CA . GLY A 1 105 ? -16.344 30.125 10.453 1 96.69 105 GLY A CA 1
ATOM 836 C C . GLY A 1 105 ? -15.117 30.609 11.211 1 96.69 105 GLY A C 1
ATOM 837 O O . GLY A 1 105 ? -14.727 31.766 11.086 1 96.69 105 GLY A O 1
ATOM 838 N N . ARG A 1 106 ? -14.531 29.734 11.984 1 96 106 ARG A N 1
ATOM 839 C CA . ARG A 1 106 ? -13.328 30.109 12.727 1 96 106 ARG A CA 1
ATOM 840 C C . ARG A 1 106 ? -12.18 30.422 11.773 1 96 106 ARG A C 1
ATOM 842 O O . ARG A 1 106 ? -11.914 29.672 10.844 1 96 106 ARG A O 1
ATOM 849 N N . VAL A 1 107 ? -11.609 31.531 12.102 1 97.81 107 VAL A N 1
ATOM 850 C CA . VAL A 1 107 ? -10.5 31.969 11.258 1 97.81 107 VAL A CA 1
ATOM 851 C C . VAL A 1 107 ? -9.172 31.719 11.969 1 97.81 107 VAL A C 1
ATOM 853 O O . VAL A 1 107 ? -9.008 32.094 13.133 1 97.81 107 VAL A O 1
ATOM 856 N N . LEU A 1 108 ? -8.297 31.047 11.344 1 97.19 108 LEU A N 1
ATOM 857 C CA . LEU A 1 108 ? -6.926 30.859 11.805 1 97.19 108 LEU A CA 1
ATOM 858 C C . LEU A 1 108 ? -5.969 31.766 11.039 1 97.19 108 LEU A C 1
ATOM 860 O O . LEU A 1 108 ? -5.766 31.594 9.836 1 97.19 108 LEU A O 1
ATOM 864 N N . ASN A 1 109 ? -5.336 32.625 11.75 1 97.19 109 ASN A N 1
ATOM 865 C CA . ASN A 1 109 ? -4.594 33.719 11.094 1 97.19 109 ASN A CA 1
ATOM 866 C C . ASN A 1 109 ? -3.268 33.219 10.531 1 97.19 109 ASN A C 1
ATOM 868 O O . ASN A 1 109 ? -2.754 33.75 9.555 1 97.19 109 ASN A O 1
ATOM 872 N N . ALA A 1 110 ? -2.748 32.25 11.273 1 97.44 110 ALA A N 1
ATOM 873 C CA . ALA A 1 110 ? -1.477 31.672 10.828 1 97.44 110 ALA A CA 1
ATOM 874 C C . ALA A 1 110 ? -1.391 30.188 11.172 1 97.44 110 ALA A C 1
ATOM 876 O O . ALA A 1 110 ? -1.322 29.828 12.344 1 97.44 110 ALA A O 1
ATOM 877 N N . ILE A 1 111 ? -1.416 29.391 10.117 1 97.31 111 ILE A N 1
ATOM 878 C CA . ILE A 1 111 ? -1.231 27.953 10.273 1 97.31 111 ILE A CA 1
ATOM 879 C C . ILE A 1 111 ? -0.143 27.469 9.32 1 97.31 111 ILE A C 1
ATOM 881 O O . ILE A 1 111 ? -0.089 27.891 8.164 1 97.31 111 ILE A O 1
ATOM 885 N N . ASP A 1 112 ? 0.723 26.688 9.867 1 97.38 112 ASP A N 1
ATOM 886 C CA . ASP A 1 112 ? 1.882 26.25 9.094 1 97.38 112 ASP A CA 1
ATOM 887 C C . ASP A 1 112 ? 1.457 25.406 7.891 1 97.38 112 ASP A C 1
ATOM 889 O O . ASP A 1 112 ? 0.509 24.625 7.98 1 97.38 112 ASP A O 1
ATOM 893 N N . TYR A 1 113 ? 2.213 25.562 6.828 1 97.56 113 TYR A N 1
ATOM 894 C CA . TYR A 1 113 ? 1.997 24.75 5.633 1 97.56 113 TYR A CA 1
ATOM 895 C C . TYR A 1 113 ? 1.965 23.266 5.973 1 97.56 113 TYR A C 1
ATOM 897 O O . TYR A 1 113 ? 1.216 22.5 5.363 1 97.56 113 TYR A O 1
ATOM 905 N N . GLU A 1 114 ? 2.713 22.797 6.969 1 96.19 114 GLU A N 1
ATOM 906 C CA . GLU A 1 114 ? 2.84 21.391 7.336 1 96.19 114 GLU A CA 1
ATOM 907 C C . GLU A 1 114 ? 1.587 20.891 8.055 1 96.19 114 GLU A C 1
ATOM 909 O O . GLU A 1 114 ? 1.396 19.688 8.211 1 96.19 114 GLU A O 1
ATOM 914 N N . ASP A 1 115 ? 0.722 21.859 8.414 1 97.12 115 ASP A N 1
ATOM 915 C CA . ASP A 1 115 ? -0.438 21.469 9.219 1 97.12 115 ASP A CA 1
ATOM 916 C C . ASP A 1 115 ? -1.714 21.5 8.375 1 97.12 115 ASP A C 1
ATOM 918 O O . ASP A 1 115 ? -2.809 21.266 8.89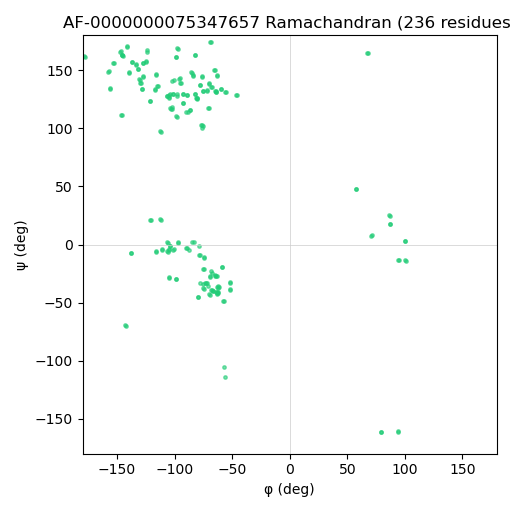8 1 97.12 115 ASP A O 1
ATOM 922 N N . ILE A 1 116 ? -1.604 21.797 7.137 1 98.06 116 ILE A N 1
ATOM 923 C CA . ILE A 1 116 ? -2.742 21.828 6.223 1 98.06 116 ILE A CA 1
ATOM 924 C C . ILE A 1 116 ? -2.387 21.094 4.93 1 98.06 116 ILE A C 1
ATOM 926 O O . ILE A 1 116 ? -1.214 21 4.562 1 98.06 116 ILE A O 1
ATOM 930 N N . CYS A 1 117 ? -3.383 20.609 4.254 1 98.56 117 CYS A N 1
ATOM 931 C CA . CYS A 1 117 ? -3.113 19.828 3.045 1 98.56 117 CYS A CA 1
ATOM 932 C C . CYS A 1 117 ? -4.328 19.812 2.123 1 98.56 117 CYS A C 1
ATOM 934 O O . CYS A 1 117 ? -5.469 19.859 2.592 1 98.56 117 CYS A O 1
ATOM 936 N N . LYS A 1 118 ? -4.039 19.75 0.863 1 98.31 118 LYS A N 1
ATOM 937 C CA . LYS A 1 118 ? -5.082 19.656 -0.157 1 98.31 118 LYS A CA 1
ATOM 938 C C . LYS A 1 118 ? -5.773 18.297 -0.121 1 98.31 118 LYS A C 1
ATOM 940 O O . LYS A 1 118 ? -5.113 17.266 -0.01 1 98.31 118 LYS A O 1
ATOM 945 N N . LEU A 1 119 ? -7.031 18.281 -0.259 1 96.12 119 LEU A N 1
ATOM 946 C CA . LEU A 1 119 ? -7.816 17.047 -0.381 1 96.12 119 LEU A CA 1
ATOM 947 C C . LEU A 1 119 ? -7.832 16.562 -1.823 1 96.12 119 LEU A C 1
ATOM 949 O O . LEU A 1 119 ? -7.805 17.359 -2.76 1 96.12 119 LEU A O 1
ATOM 953 N N . ALA A 1 120 ? -7.848 15.289 -1.96 1 94.12 120 ALA A N 1
ATOM 954 C CA . ALA A 1 120 ? -7.887 14.672 -3.285 1 94.12 120 ALA A CA 1
ATOM 955 C C . ALA A 1 120 ? -9.258 14.844 -3.928 1 94.12 120 ALA A C 1
ATOM 957 O O . ALA A 1 120 ? -10.273 14.914 -3.23 1 94.12 120 ALA A O 1
ATOM 958 N N . MET B 1 1 ? -12.234 28.875 26.078 1 64.62 1 MET B N 1
ATOM 959 C CA . MET B 1 1 ? -12.109 28.5 24.672 1 64.62 1 MET B CA 1
ATOM 960 C C . MET B 1 1 ? -10.641 28.438 24.25 1 64.62 1 MET B C 1
ATOM 962 O O . MET B 1 1 ? -10.195 27.438 23.672 1 64.62 1 MET B O 1
ATOM 966 N N . ARG B 1 2 ? -9.836 29.375 24.75 1 77.44 2 ARG B N 1
ATOM 967 C CA . ARG B 1 2 ? -8.422 29.438 24.406 1 77.44 2 ARG B CA 1
ATOM 968 C C . ARG B 1 2 ? -7.633 28.359 25.125 1 77.44 2 ARG B C 1
ATOM 970 O O . ARG B 1 2 ? -6.777 27.703 24.531 1 77.44 2 ARG B O 1
ATOM 977 N N . GLU B 1 3 ? -8.055 28.141 26.328 1 85.25 3 GLU B N 1
ATOM 978 C CA . GLU B 1 3 ? -7.336 27.141 27.094 1 85.25 3 GLU B CA 1
ATOM 979 C C . GLU B 1 3 ? -7.594 25.734 26.531 1 85.25 3 GLU B C 1
ATOM 981 O O . GLU B 1 3 ? -6.672 24.922 26.422 1 85.25 3 GLU B O 1
ATOM 986 N N . GLU B 1 4 ? -8.859 25.5 26.203 1 84.81 4 GLU B N 1
ATOM 987 C CA . GLU B 1 4 ? -9.219 24.203 25.625 1 84.81 4 GLU B CA 1
ATOM 988 C C . GLU B 1 4 ? -8.5 23.984 24.297 1 84.81 4 GLU B C 1
ATOM 990 O O . GLU B 1 4 ? -8.047 22.859 24 1 84.81 4 GLU B O 1
ATOM 995 N N . GLU B 1 5 ? -8.352 25.016 23.594 1 87.62 5 GLU B N 1
ATOM 996 C CA . GLU B 1 5 ? -7.684 24.938 22.297 1 87.62 5 GLU B CA 1
ATOM 997 C C . GLU B 1 5 ? -6.207 24.594 22.469 1 87.62 5 GLU B C 1
ATOM 999 O O . GLU B 1 5 ? -5.652 23.828 21.672 1 87.62 5 GLU B O 1
ATOM 1004 N N . LYS B 1 6 ? -5.641 25.188 23.484 1 88.5 6 LYS B N 1
ATOM 1005 C CA . LYS B 1 6 ? -4.234 24.906 23.734 1 88.5 6 LYS B CA 1
ATOM 1006 C C . LYS B 1 6 ? -4.023 23.438 24.094 1 88.5 6 LYS B C 1
ATOM 1008 O O . LYS B 1 6 ? -3.035 22.828 23.688 1 88.5 6 LYS B O 1
ATOM 1013 N N . VAL B 1 7 ? -4.922 22.906 24.906 1 87.94 7 VAL B N 1
ATOM 1014 C CA . VAL B 1 7 ? -4.84 21.516 25.297 1 87.94 7 VAL B CA 1
ATOM 1015 C C . VAL B 1 7 ? -4.977 20.609 24.078 1 87.94 7 VAL B C 1
ATOM 1017 O O . VAL B 1 7 ? -4.191 19.688 23.891 1 87.94 7 VAL B O 1
ATOM 1020 N N . LYS B 1 8 ? -5.91 20.984 23.156 1 89.69 8 LYS B N 1
ATOM 1021 C CA . LYS B 1 8 ? -6.133 20.203 21.938 1 89.69 8 LYS B CA 1
ATOM 1022 C C . LYS B 1 8 ? -4.938 20.297 21 1 89.69 8 LYS B C 1
ATOM 1024 O O . LYS B 1 8 ? -4.574 19.312 20.359 1 89.69 8 LYS B O 1
ATOM 1029 N N . GLU B 1 9 ? -4.41 21.453 20.938 1 90.69 9 GLU B N 1
ATOM 1030 C CA . GLU B 1 9 ? -3.23 21.672 20.094 1 90.69 9 GLU B CA 1
ATOM 1031 C C . GLU B 1 9 ? -2.084 20.75 20.516 1 90.69 9 GLU B C 1
ATOM 1033 O O . GLU B 1 9 ? -1.463 20.094 19.672 1 90.69 9 GLU B O 1
ATOM 1038 N N . LYS B 1 10 ? -1.829 20.719 21.797 1 88.69 10 LYS B N 1
ATOM 1039 C CA . LYS B 1 10 ? -0.762 19.859 22.328 1 88.69 10 LYS B CA 1
ATOM 1040 C C . LYS B 1 10 ? -1.052 18.391 22.062 1 88.69 10 LYS B C 1
ATOM 1042 O O . LYS B 1 10 ? -0.151 17.625 21.719 1 88.69 10 LYS B O 1
ATOM 1047 N N . MET B 1 11 ? -2.264 18.016 22.156 1 87.69 11 MET B N 1
ATOM 1048 C CA . MET B 1 11 ? -2.668 16.625 22.016 1 87.69 11 MET B CA 1
ATOM 1049 C C . MET B 1 11 ? -2.584 16.172 20.562 1 87.69 11 MET B C 1
ATOM 1051 O O . MET B 1 11 ? -2.27 15.016 20.281 1 87.69 11 MET B O 1
ATOM 1055 N N . ASN B 1 12 ? -2.846 17.109 19.688 1 88.06 12 ASN B N 1
ATOM 1056 C CA . ASN B 1 12 ? -3.016 16.719 18.297 1 88.06 12 ASN B CA 1
ATOM 1057 C C . ASN B 1 12 ? -1.808 17.109 17.453 1 88.06 12 ASN B C 1
ATOM 1059 O O . ASN B 1 12 ? -1.796 16.891 16.234 1 88.06 12 ASN B O 1
ATOM 1063 N N . THR B 1 13 ? -0.947 17.828 18.156 1 89.44 13 THR B N 1
ATOM 1064 C CA . THR B 1 13 ? 0.299 18.094 17.453 1 89.44 13 THR B CA 1
ATOM 1065 C C . THR B 1 13 ? 1.191 16.859 17.453 1 89.44 13 THR B C 1
ATOM 1067 O O . THR B 1 13 ? 1.697 16.453 18.5 1 89.44 13 THR B O 1
ATOM 1070 N N . GLN B 1 14 ? 1.232 16.141 16.281 1 85 14 GLN B N 1
ATOM 1071 C CA . GLN B 1 14 ? 2 14.906 16.141 1 85 14 GLN B CA 1
ATOM 1072 C C . GLN B 1 14 ? 2.986 15 14.977 1 85 14 GLN B C 1
ATOM 1074 O O . GLN B 1 14 ? 2.926 15.938 14.18 1 85 14 GLN B O 1
ATOM 1079 N N . ASP B 1 15 ? 3.896 14.055 14.992 1 85.62 15 ASP B N 1
ATOM 1080 C CA . ASP B 1 15 ? 4.863 13.984 13.906 1 85.62 15 ASP B CA 1
ATOM 1081 C C . ASP B 1 15 ? 4.289 13.234 12.703 1 85.62 15 ASP B C 1
ATOM 1083 O O . ASP B 1 15 ? 4.957 13.086 11.68 1 85.62 15 ASP B O 1
ATOM 1087 N N . TYR B 1 16 ? 3.035 12.828 12.82 1 88.38 16 TYR B N 1
ATOM 1088 C CA . TYR B 1 16 ? 2.338 12.164 11.734 1 88.38 16 TYR B CA 1
ATOM 1089 C C . TYR B 1 16 ? 1.142 12.984 11.266 1 88.38 16 TYR B C 1
ATOM 1091 O O . TYR B 1 16 ? 0.385 13.508 12.086 1 88.38 16 TYR B O 1
ATOM 1099 N N . TRP B 1 17 ? 1.029 13.141 9.992 1 91.38 17 TRP B N 1
ATOM 1100 C CA . TRP B 1 17 ? -0.03 13.992 9.453 1 91.38 17 TRP B CA 1
ATOM 1101 C C . TRP B 1 17 ? -0.682 13.344 8.234 1 91.38 17 TRP B C 1
ATOM 1103 O O . TRP B 1 17 ? -1.679 13.852 7.715 1 91.38 17 TRP B O 1
ATOM 1113 N N . LEU B 1 18 ? -0.066 12.25 7.824 1 91 18 LEU B N 1
ATOM 1114 C CA . LEU B 1 18 ? -0.57 11.586 6.629 1 91 18 LEU B CA 1
ATOM 1115 C C . LEU B 1 18 ? -1.896 10.891 6.91 1 91 18 LEU B C 1
ATOM 1117 O O . LEU B 1 18 ? -2.055 10.25 7.953 1 91 18 LEU B O 1
ATOM 1121 N N . PHE B 1 19 ? -2.914 11.086 6.035 1 88.62 19 PHE B N 1
ATOM 1122 C CA . PHE B 1 19 ? -4.113 10.258 6.027 1 88.62 19 PHE B CA 1
ATOM 1123 C C . PHE B 1 19 ? -4.633 10.07 4.609 1 88.62 19 PHE B C 1
ATOM 1125 O O . PHE B 1 19 ? -4.246 10.805 3.697 1 88.62 19 PHE B O 1
ATOM 1132 N N . LYS B 1 20 ? -5.402 9.164 4.488 1 89.38 20 LYS B N 1
ATOM 1133 C CA . LYS B 1 20 ? -5.957 8.812 3.184 1 89.38 20 LYS B CA 1
ATOM 1134 C C . LYS B 1 20 ? -6.734 9.977 2.578 1 89.38 20 LYS B C 1
ATOM 1136 O O . LYS B 1 20 ? -7.527 10.625 3.264 1 89.38 20 LYS B O 1
ATOM 1141 N N . GLY B 1 21 ? -6.5 10.258 1.281 1 92.5 21 GLY B N 1
ATOM 1142 C CA . GLY B 1 21 ? -7.336 11.18 0.536 1 92.5 21 GLY B CA 1
ATOM 1143 C C . GLY B 1 21 ? -6.727 12.562 0.408 1 92.5 21 GLY B C 1
ATOM 1144 O O . GLY B 1 21 ? -7.355 13.477 -0.129 1 92.5 21 GLY B O 1
ATOM 1145 N N . ILE B 1 22 ? -5.594 12.758 0.878 1 95.5 22 ILE B N 1
ATOM 1146 C CA . ILE B 1 22 ? -4.922 14.039 0.667 1 95.5 22 ILE B CA 1
ATOM 1147 C C . ILE B 1 22 ? -3.932 13.914 -0.49 1 95.5 22 ILE B C 1
ATOM 1149 O O . ILE B 1 22 ? -3.559 12.812 -0.881 1 95.5 22 ILE B O 1
ATOM 1153 N N . ILE B 1 23 ? -3.555 15.094 -1.021 1 96.12 23 ILE B N 1
ATOM 1154 C CA . ILE B 1 23 ? -2.557 15.172 -2.082 1 96.12 23 ILE B CA 1
ATOM 1155 C C . ILE B 1 23 ? -1.214 15.602 -1.5 1 96.12 23 ILE B C 1
ATOM 1157 O O . ILE B 1 23 ? -1.144 16.578 -0.745 1 96.12 23 ILE B O 1
ATOM 1161 N N . VAL B 1 24 ? -0.172 14.883 -1.8 1 97.19 24 VAL B N 1
ATOM 1162 C CA . VAL B 1 24 ? 1.159 15.172 -1.274 1 97.19 24 VAL B CA 1
ATOM 1163 C C . VAL B 1 24 ? 2.146 15.328 -2.428 1 97.19 24 VAL B C 1
ATOM 1165 O O . VAL B 1 24 ? 1.863 14.922 -3.557 1 97.19 24 VAL B O 1
ATOM 1168 N N . GLU B 1 25 ? 3.189 16 -2.145 1 95.69 25 GLU B N 1
ATOM 1169 C CA . GLU B 1 25 ? 4.312 16.125 -3.07 1 95.69 25 GLU B CA 1
ATOM 1170 C C . GLU B 1 25 ? 5.488 15.25 -2.617 1 95.69 25 GLU B C 1
ATOM 1172 O O . GLU B 1 25 ? 5.883 15.297 -1.451 1 95.69 25 GLU B O 1
ATOM 1177 N N . VAL B 1 26 ? 5.996 14.469 -3.459 1 94.38 26 VAL B N 1
ATOM 1178 C CA . VAL B 1 26 ? 7.117 13.578 -3.16 1 94.38 26 VAL B CA 1
ATOM 1179 C C . VAL B 1 26 ? 8.422 14.359 -3.215 1 94.38 26 VAL B C 1
ATOM 1181 O O . VAL B 1 26 ? 8.727 15.008 -4.223 1 94.38 26 VAL B O 1
ATOM 1184 N N . MET B 1 27 ? 9.242 14.32 -2.102 1 93.25 27 MET B N 1
ATOM 1185 C CA . MET B 1 27 ? 10.461 15.117 -2.053 1 93.25 27 MET B CA 1
ATOM 1186 C C . MET B 1 27 ? 11.695 14.227 -1.979 1 93.25 27 MET B C 1
ATOM 1188 O O . MET B 1 27 ? 12.828 14.711 -2.086 1 93.25 27 MET B O 1
ATOM 1192 N N . SER B 1 28 ? 11.531 12.984 -1.855 1 87.44 28 SER B N 1
ATOM 1193 C CA . SER B 1 28 ? 12.68 12.109 -1.629 1 87.44 28 SER B CA 1
ATOM 1194 C C . SER B 1 28 ? 13.477 11.906 -2.91 1 87.44 28 SER B C 1
ATOM 1196 O O . SER B 1 28 ? 12.914 11.586 -3.957 1 87.44 28 SER B O 1
ATOM 1198 N N . LYS B 1 29 ? 14.719 12.055 -2.77 1 83.56 29 LYS B N 1
ATOM 1199 C CA . LYS B 1 29 ? 15.633 11.773 -3.873 1 83.56 29 LYS B CA 1
ATOM 1200 C C . LYS B 1 29 ? 15.594 10.305 -4.266 1 83.56 29 LYS B C 1
ATOM 1202 O O . LYS B 1 29 ? 15.82 9.953 -5.43 1 83.56 29 LYS B O 1
ATOM 1207 N N . ALA B 1 30 ? 15.234 9.445 -3.232 1 77.12 30 ALA B N 1
ATOM 1208 C CA . ALA B 1 30 ? 15.172 8.008 -3.477 1 77.12 30 ALA B CA 1
ATOM 1209 C C . ALA B 1 30 ? 14.18 7.688 -4.59 1 77.12 30 ALA B C 1
ATOM 1211 O O . ALA B 1 30 ? 14.312 6.664 -5.27 1 77.12 30 ALA B O 1
ATOM 1212 N N . PHE B 1 31 ? 13.297 8.672 -4.832 1 79.94 31 PHE B N 1
ATOM 1213 C CA . PHE B 1 31 ? 12.281 8.43 -5.848 1 79.94 31 PHE B CA 1
ATOM 1214 C C . PHE B 1 31 ? 12.609 9.18 -7.133 1 79.94 31 PHE B C 1
ATOM 1216 O O . PHE B 1 31 ? 11.852 9.117 -8.102 1 79.94 31 PHE B O 1
ATOM 1223 N N . ALA B 1 32 ? 13.695 9.883 -7.016 1 80.69 32 ALA B N 1
ATOM 1224 C CA . ALA B 1 32 ? 14.062 10.703 -8.164 1 80.69 32 ALA B CA 1
ATOM 1225 C C . ALA B 1 32 ? 14.344 9.836 -9.391 1 80.69 32 ALA B C 1
ATOM 1227 O O . ALA B 1 32 ? 13.906 10.164 -10.5 1 80.69 32 ALA B O 1
ATOM 1228 N N . ASP B 1 33 ? 15.039 8.727 -9.133 1 75.5 33 ASP B N 1
ATOM 1229 C CA . ASP B 1 33 ? 15.445 7.867 -10.242 1 75.5 33 ASP B CA 1
ATOM 1230 C C . ASP B 1 33 ? 14.227 7.258 -10.938 1 75.5 33 ASP B C 1
ATOM 1232 O O . ASP B 1 33 ? 14.273 6.926 -12.117 1 75.5 33 ASP B O 1
ATOM 1236 N N . LYS B 1 34 ? 13.18 7.168 -10.125 1 74.25 34 LYS B N 1
ATOM 1237 C CA . LYS B 1 34 ? 11.961 6.594 -10.695 1 74.25 34 LYS B CA 1
ATOM 1238 C C . LYS B 1 34 ? 11.078 7.676 -11.312 1 74.25 34 LYS B C 1
ATOM 1240 O O . LYS B 1 34 ? 10.016 7.383 -11.859 1 74.25 34 LYS B O 1
ATOM 1245 N N . GLY B 1 35 ? 11.539 8.938 -11.172 1 81.62 35 GLY B N 1
ATOM 1246 C CA . GLY B 1 35 ? 10.836 10.039 -11.805 1 81.62 35 GLY B CA 1
ATOM 1247 C C . GLY B 1 35 ? 9.711 10.602 -10.945 1 81.62 35 GLY B C 1
ATOM 1248 O O . GLY B 1 35 ? 8.789 11.234 -11.461 1 81.62 35 GLY B O 1
ATOM 1249 N N . TYR B 1 36 ? 9.766 10.273 -9.641 1 85.81 36 TYR B N 1
ATOM 1250 C CA . TYR B 1 36 ? 8.617 10.664 -8.836 1 85.81 36 TYR B CA 1
ATOM 1251 C C . TYR B 1 36 ? 8.953 11.875 -7.965 1 85.81 36 TYR B C 1
ATOM 1253 O O . TYR B 1 36 ? 8.07 12.469 -7.348 1 85.81 36 TYR B O 1
ATOM 1261 N N . CYS B 1 37 ? 10.18 12.305 -7.977 1 87.62 37 CYS B N 1
ATOM 1262 C CA . CYS B 1 37 ? 10.508 13.469 -7.168 1 87.62 37 CYS B CA 1
ATOM 1263 C C . CYS B 1 37 ? 9.758 14.703 -7.66 1 87.62 37 CYS B C 1
ATOM 1265 O O . CYS B 1 37 ? 9.672 14.945 -8.867 1 87.62 37 CYS B O 1
ATOM 1267 N N . LYS B 1 38 ? 9.148 15.422 -6.68 1 91.31 38 LYS B N 1
ATOM 1268 C CA . LYS B 1 38 ? 8.398 16.656 -6.91 1 91.31 38 LYS B CA 1
ATOM 1269 C C . LYS B 1 38 ? 7.086 16.375 -7.641 1 91.31 38 LYS B C 1
ATOM 1271 O O . LYS B 1 38 ? 6.461 17.297 -8.18 1 91.31 38 LYS B O 1
ATOM 1276 N N . GLN B 1 39 ? 6.797 15.133 -7.797 1 91.38 39 GLN B N 1
ATOM 1277 C CA . GLN B 1 39 ? 5.492 14.766 -8.344 1 91.38 39 GLN B CA 1
ATOM 1278 C C . GLN B 1 39 ? 4.434 14.711 -7.246 1 91.38 39 GLN B C 1
ATOM 1280 O O . GLN B 1 39 ? 4.742 14.391 -6.094 1 91.38 39 GLN B O 1
ATOM 1285 N N . LYS B 1 40 ? 3.264 15.039 -7.645 1 92.19 40 LYS B N 1
ATOM 1286 C CA . LYS B 1 40 ? 2.148 14.969 -6.703 1 92.19 40 LYS B CA 1
ATOM 1287 C C . LYS B 1 40 ? 1.396 13.648 -6.836 1 92.19 40 LYS B C 1
ATOM 1289 O O . LYS B 1 40 ? 1.339 13.07 -7.926 1 92.19 40 LYS B O 1
ATOM 1294 N N . GLY B 1 41 ? 0.93 13.109 -5.672 1 91.56 41 GLY B N 1
ATOM 1295 C CA . GLY B 1 41 ? 0.142 11.891 -5.648 1 91.56 41 GLY B CA 1
ATOM 1296 C C . GLY B 1 41 ? -0.918 11.883 -4.562 1 91.56 41 GLY B C 1
ATOM 1297 O O . GLY B 1 41 ? -0.905 12.734 -3.67 1 91.56 41 GLY B O 1
ATOM 1298 N N . ILE B 1 42 ? -1.83 11.039 -4.695 1 92.75 42 ILE B N 1
ATOM 1299 C CA . ILE B 1 42 ? -2.893 10.859 -3.711 1 92.75 42 ILE B CA 1
ATOM 1300 C C . ILE B 1 42 ? -2.494 9.781 -2.711 1 92.75 42 ILE B C 1
ATOM 1302 O O . ILE B 1 42 ? -2.018 8.711 -3.104 1 92.75 42 ILE B O 1
ATOM 1306 N N . VAL B 1 43 ? -2.617 10.102 -1.383 1 91.31 43 VAL B N 1
ATOM 1307 C CA . VAL B 1 43 ? -2.412 9.07 -0.366 1 91.31 43 VAL B CA 1
ATOM 1308 C C . VAL B 1 43 ? -3.574 8.086 -0.39 1 91.31 43 VAL B C 1
ATOM 1310 O O . VAL B 1 43 ? -4.715 8.445 -0.087 1 91.31 43 VAL B O 1
ATOM 1313 N N . ARG B 1 44 ? -3.305 6.887 -0.687 1 86 44 ARG B N 1
ATOM 1314 C CA . ARG B 1 44 ? -4.348 5.879 -0.822 1 86 44 ARG B CA 1
ATOM 1315 C C . ARG B 1 44 ? -4.473 5.043 0.449 1 86 44 ARG B C 1
ATOM 1317 O O . ARG B 1 44 ? -5.539 4.496 0.736 1 86 44 ARG B O 1
ATOM 1324 N N . LYS B 1 45 ? -3.416 4.914 1.108 1 82.88 45 LYS B N 1
ATOM 1325 C CA . LYS B 1 45 ? -3.375 4.152 2.354 1 82.88 45 LYS B CA 1
ATOM 1326 C C . LYS B 1 45 ? -2.219 4.605 3.238 1 82.88 45 LYS B C 1
ATOM 1328 O O . LYS B 1 45 ? -1.129 4.902 2.742 1 82.88 45 LYS B O 1
ATOM 1333 N N . VAL B 1 46 ? -2.416 4.801 4.496 1 83.31 46 VAL B N 1
ATOM 1334 C CA . VAL B 1 46 ? -1.361 5.059 5.473 1 83.31 46 VAL B CA 1
ATOM 1335 C C . VAL B 1 46 ? -1.109 3.799 6.305 1 83.31 46 VAL B C 1
ATOM 1337 O O . VAL B 1 46 ? -2.039 3.236 6.887 1 83.31 46 VAL B O 1
ATOM 1340 N N . ILE B 1 47 ? -0.031 3.357 6.184 1 75.38 47 ILE B N 1
ATOM 1341 C CA . ILE B 1 47 ? 0.3 2.109 6.867 1 75.38 47 ILE B CA 1
ATOM 1342 C C . ILE B 1 47 ? 1.042 2.412 8.164 1 75.38 47 ILE B C 1
ATOM 1344 O O . ILE B 1 47 ? 1.938 3.26 8.195 1 75.38 47 ILE B O 1
ATOM 1348 N N . ASP B 1 48 ? 0.418 2.174 9.281 1 64.12 48 ASP B N 1
ATOM 1349 C CA . ASP B 1 48 ? 1.051 2.412 10.578 1 64.12 48 ASP B CA 1
ATOM 1350 C C . ASP B 1 48 ? 2.359 1.635 10.695 1 64.12 48 ASP B C 1
ATOM 1352 O O . ASP B 1 48 ? 3.404 2.092 10.227 1 64.12 48 ASP B O 1
ATOM 1356 N N . LYS B 1 49 ? 2.314 0.664 11.656 1 58.44 49 LYS B N 1
ATOM 1357 C CA . LYS B 1 49 ? 3.441 -0.114 12.164 1 58.44 49 LYS B CA 1
ATOM 1358 C C . LYS B 1 49 ? 3.809 -1.241 11.195 1 58.44 49 LYS B C 1
ATOM 1360 O O . LYS B 1 49 ? 4.863 -1.862 11.336 1 58.44 49 LYS B O 1
ATOM 1365 N N . TYR B 1 50 ? 3.016 -1.341 10.07 1 57.25 50 TYR B N 1
ATOM 1366 C CA . TYR B 1 50 ? 3.396 -2.508 9.281 1 57.25 50 TYR B CA 1
ATOM 1367 C C . TYR B 1 50 ? 4.238 -2.102 8.078 1 57.25 50 TYR B C 1
ATOM 1369 O O . TYR B 1 50 ? 4.148 -0.967 7.605 1 57.25 50 TYR B O 1
ATOM 1377 N N . HIS B 1 51 ? 5.141 -2.881 7.855 1 59.72 51 HIS B N 1
ATOM 1378 C CA . HIS B 1 51 ? 6.004 -2.645 6.703 1 59.72 51 HIS B CA 1
ATOM 1379 C C . HIS B 1 51 ? 5.297 -3.008 5.402 1 59.72 51 HIS B C 1
ATOM 1381 O O . HIS B 1 51 ? 4.715 -4.09 5.285 1 59.72 51 HIS B O 1
ATOM 1387 N N . VAL B 1 52 ? 4.812 -2.002 4.676 1 67.81 52 VAL B N 1
ATOM 1388 C CA . VAL B 1 52 ? 4.254 -2.232 3.35 1 67.81 52 VAL B CA 1
ATOM 1389 C C . VAL B 1 52 ? 5.355 -2.109 2.297 1 67.81 52 VAL B C 1
ATOM 1391 O O . VAL B 1 52 ? 6.109 -1.133 2.289 1 67.81 52 VAL B O 1
ATOM 1394 N N . LEU B 1 53 ? 5.586 -3.279 1.689 1 72.19 53 LEU B N 1
ATOM 1395 C CA . LEU B 1 53 ? 6.578 -3.307 0.619 1 72.19 53 LEU B CA 1
ATOM 1396 C C . LEU B 1 53 ? 5.902 -3.225 -0.747 1 72.19 53 LEU B C 1
ATOM 1398 O O . LEU B 1 53 ? 4.84 -3.816 -0.957 1 72.19 53 LEU B O 1
ATOM 1402 N N . ARG B 1 54 ? 6.371 -2.33 -1.53 1 75.06 54 ARG B N 1
ATOM 1403 C CA . ARG B 1 54 ? 6.027 -2.41 -2.945 1 75.06 54 ARG B CA 1
ATOM 1404 C C . ARG B 1 54 ? 7.004 -3.309 -3.699 1 75.06 54 ARG B C 1
ATOM 1406 O O . ARG B 1 54 ? 8.211 -3.07 -3.68 1 75.06 54 ARG B O 1
ATOM 1413 N N . ALA B 1 55 ? 6.578 -4.387 -4.234 1 82.12 55 ALA B N 1
ATOM 1414 C CA . ALA B 1 55 ? 7.426 -5.352 -4.934 1 82.12 55 ALA B CA 1
ATOM 1415 C C . ALA B 1 55 ? 6.836 -5.719 -6.289 1 82.12 55 ALA B C 1
ATOM 1417 O O . ALA B 1 55 ? 5.613 -5.766 -6.453 1 82.12 55 ALA B O 1
ATOM 1418 N N . ASP B 1 56 ? 7.66 -5.883 -7.254 1 83.44 56 ASP B N 1
ATOM 1419 C CA . ASP B 1 56 ? 7.246 -6.34 -8.578 1 83.44 56 ASP B CA 1
ATOM 1420 C C . ASP B 1 56 ? 7.113 -7.863 -8.617 1 83.44 56 ASP B C 1
ATOM 1422 O O . ASP B 1 56 ? 7.668 -8.562 -7.762 1 83.44 56 ASP B O 1
ATOM 1426 N N . HIS B 1 57 ? 6.391 -8.289 -9.68 1 87.19 57 HIS B N 1
ATOM 1427 C CA . HIS B 1 57 ? 6.129 -9.703 -9.883 1 87.19 57 HIS B CA 1
ATOM 1428 C C . HIS B 1 57 ? 7.418 -10.516 -9.836 1 87.19 57 HIS B C 1
ATOM 1430 O O . HIS B 1 57 ? 7.449 -11.609 -9.266 1 87.19 57 HIS B O 1
ATOM 1436 N N . ASP B 1 58 ? 8.492 -9.992 -10.375 1 89.62 58 ASP B N 1
ATOM 1437 C CA . ASP B 1 58 ? 9.734 -10.742 -10.5 1 89.62 58 ASP B CA 1
ATOM 1438 C C . ASP B 1 58 ? 10.484 -10.789 -9.172 1 89.62 58 ASP B C 1
ATOM 1440 O O . ASP B 1 58 ? 11.453 -11.531 -9.023 1 89.62 58 ASP B O 1
ATOM 1444 N N . GLU B 1 59 ? 10.039 -10.055 -8.234 1 91.25 59 GLU B N 1
ATOM 1445 C CA . GLU B 1 59 ? 10.695 -10 -6.934 1 91.25 59 GLU B CA 1
ATOM 1446 C C . GLU B 1 59 ? 10.023 -10.93 -5.93 1 91.25 59 GLU B C 1
ATOM 1448 O O . GLU B 1 59 ? 10.438 -11.008 -4.773 1 91.25 59 GLU B O 1
ATOM 1453 N N . LEU B 1 60 ? 9.008 -11.656 -6.391 1 94.19 60 LEU B N 1
ATOM 1454 C CA . LEU B 1 60 ? 8.18 -12.461 -5.5 1 94.19 60 LEU B CA 1
ATOM 1455 C C . LEU B 1 60 ? 8.094 -13.898 -5.992 1 94.19 60 LEU B C 1
ATOM 1457 O O . LEU B 1 60 ? 8.297 -14.172 -7.176 1 94.19 60 LEU B O 1
ATOM 1461 N N . GLU B 1 61 ? 7.82 -14.797 -5.133 1 95.75 61 GLU B N 1
ATOM 1462 C CA . GLU B 1 61 ? 7.559 -16.203 -5.438 1 95.75 61 GLU B CA 1
ATOM 1463 C C . GLU B 1 61 ? 6.293 -16.703 -4.738 1 95.75 61 GLU B C 1
ATOM 1465 O O . GLU B 1 61 ? 5.938 -16.203 -3.668 1 95.75 61 GLU B O 1
ATOM 1470 N N . THR B 1 62 ? 5.672 -17.641 -5.332 1 97.44 62 THR B N 1
ATOM 1471 C CA . THR B 1 62 ? 4.512 -18.266 -4.707 1 97.44 62 THR B CA 1
ATOM 1472 C C . THR B 1 62 ? 4.914 -19.016 -3.439 1 97.44 62 THR B C 1
ATOM 1474 O O . THR B 1 62 ? 6.07 -19.422 -3.295 1 97.44 62 THR B O 1
ATOM 1477 N N . VAL B 1 63 ? 4.113 -19.141 -2.498 1 97.94 63 VAL B N 1
ATOM 1478 C CA . VAL B 1 63 ? 4.242 -19.969 -1.311 1 97.94 63 VAL B CA 1
ATOM 1479 C C . VAL B 1 63 ? 3.297 -21.172 -1.418 1 97.94 63 VAL B C 1
ATOM 1481 O O . VAL B 1 63 ? 2.111 -21 -1.712 1 97.94 63 VAL B O 1
ATOM 1484 N N . ILE B 1 64 ? 3.809 -22.328 -1.241 1 97.56 64 ILE B N 1
ATOM 1485 C CA . ILE B 1 64 ? 3.033 -23.562 -1.335 1 97.56 64 ILE B CA 1
ATOM 1486 C C . ILE B 1 64 ? 2.52 -23.953 0.049 1 97.56 64 ILE B C 1
ATOM 1488 O O . ILE B 1 64 ? 3.301 -24.062 0.997 1 97.56 64 ILE B O 1
ATOM 1492 N N . PRO B 1 65 ? 1.24 -24.062 0.178 1 97.38 65 PRO B N 1
ATOM 1493 C CA . PRO B 1 65 ? 0.727 -24.484 1.485 1 97.38 65 PRO B CA 1
ATOM 1494 C C . PRO B 1 65 ? 1.062 -25.938 1.813 1 97.38 65 PRO B C 1
ATOM 1496 O O . PRO B 1 65 ? 1.579 -26.656 0.96 1 97.38 65 PRO B O 1
ATOM 1499 N N . GLN B 1 66 ? 0.689 -26.234 3.059 1 94.81 66 GLN B N 1
ATOM 1500 C CA . GLN B 1 66 ? 0.938 -27.625 3.455 1 94.81 66 GLN B CA 1
ATOM 1501 C C . GLN B 1 66 ? -0.139 -28.547 2.908 1 94.81 66 GLN B C 1
ATOM 1503 O O . GLN B 1 66 ? 0.17 -29.625 2.375 1 94.81 66 GLN B O 1
ATOM 1508 N N . ILE B 1 67 ? -1.297 -28.219 3.004 1 94.81 67 ILE B N 1
ATOM 1509 C CA . ILE B 1 67 ? -2.352 -29.094 2.502 1 94.81 67 ILE B CA 1
ATOM 1510 C C . ILE B 1 67 ? -3.457 -28.25 1.863 1 94.81 67 ILE B C 1
ATOM 1512 O O . ILE B 1 67 ? -3.582 -28.203 0.637 1 94.81 67 ILE B O 1
ATOM 1516 N N . GLU B 1 68 ? -4.23 -27.484 2.768 1 92.75 68 GLU B N 1
ATOM 1517 C CA . GLU B 1 68 ? -5.355 -26.672 2.289 1 92.75 68 GLU B CA 1
ATOM 1518 C C . GLU B 1 68 ? -4.945 -25.219 2.094 1 92.75 68 GLU B C 1
ATOM 1520 O O . GLU B 1 68 ? -3.834 -24.828 2.457 1 92.75 68 GLU B O 1
ATOM 1525 N N . GLY B 1 69 ? -5.875 -24.516 1.426 1 95.75 69 GLY B N 1
ATOM 1526 C CA . GLY B 1 69 ? -5.617 -23.094 1.243 1 95.75 69 GLY B CA 1
ATOM 1527 C C . GLY B 1 69 ? -4.797 -22.781 0.005 1 95.75 69 GLY B C 1
ATOM 1528 O O . GLY B 1 69 ? -4.035 -21.812 -0.019 1 95.75 69 GLY B O 1
ATOM 1529 N N . LEU B 1 70 ? -4.895 -23.703 -0.928 1 97.75 70 LEU B N 1
ATOM 1530 C CA . LEU B 1 70 ? -4.199 -23.547 -2.199 1 97.75 70 LEU B CA 1
ATOM 1531 C C . LEU B 1 70 ? -5.113 -22.922 -3.254 1 97.75 70 LEU B C 1
ATOM 1533 O O . LEU B 1 70 ? -6.289 -23.281 -3.344 1 97.75 70 LEU B O 1
ATOM 1537 N N . VAL B 1 71 ? -4.598 -22.016 -4.039 1 98.12 71 VAL B N 1
ATOM 1538 C CA . VAL B 1 71 ? -5.32 -21.438 -5.168 1 98.12 71 VAL B CA 1
ATOM 1539 C C . VAL B 1 71 ? -4.461 -21.516 -6.426 1 98.12 71 VAL B C 1
ATOM 1541 O O . VAL B 1 71 ? -3.242 -21.328 -6.367 1 98.12 71 VAL B O 1
ATOM 1544 N N . ILE B 1 72 ? -5.07 -21.844 -7.492 1 97.81 72 ILE B N 1
ATOM 1545 C CA . ILE B 1 72 ? -4.383 -21.844 -8.781 1 97.81 72 ILE B CA 1
ATOM 1546 C C . ILE B 1 72 ? -4.332 -20.422 -9.336 1 97.81 72 ILE B C 1
ATOM 1548 O O . ILE B 1 72 ? -5.371 -19.781 -9.523 1 97.81 72 ILE B O 1
ATOM 1552 N N . VAL B 1 73 ? -3.154 -19.953 -9.664 1 97 73 VAL B N 1
ATOM 1553 C CA . VAL B 1 73 ? -3.029 -18.531 -9.953 1 97 73 VAL B CA 1
ATOM 1554 C C . VAL B 1 73 ? -2.744 -18.328 -11.438 1 97 73 VAL B C 1
ATOM 1556 O O . VAL B 1 73 ? -2.666 -17.188 -11.914 1 97 73 VAL B O 1
ATOM 1559 N N . ASN B 1 74 ? -2.574 -19.391 -12.18 1 96 74 ASN B N 1
ATOM 1560 C CA . ASN B 1 74 ? -2.32 -19.328 -13.617 1 96 74 ASN B CA 1
ATOM 1561 C C . ASN B 1 74 ? -2.799 -20.594 -14.336 1 96 74 ASN B C 1
ATOM 1563 O O . ASN B 1 74 ? -3.037 -21.609 -13.695 1 96 74 ASN B O 1
ATOM 1567 N N . GLY B 1 75 ? -3.068 -20.359 -15.703 1 94.5 75 GLY B N 1
ATOM 1568 C CA . GLY B 1 75 ? -3.424 -21.516 -16.5 1 94.5 75 GLY B CA 1
ATOM 1569 C C . GLY B 1 75 ? -4.922 -21.734 -16.609 1 94.5 75 GLY B C 1
ATOM 1570 O O . GLY B 1 75 ? -5.703 -20.797 -16.391 1 94.5 75 GLY B O 1
ATOM 1571 N N . ALA B 1 76 ? -5.336 -22.859 -16.953 1 94.06 76 ALA B N 1
ATOM 1572 C CA . ALA B 1 76 ? -6.711 -23.172 -17.344 1 94.06 76 ALA B CA 1
ATOM 1573 C C . ALA B 1 76 ? -7.656 -23.047 -16.141 1 94.06 76 ALA B C 1
ATOM 1575 O O . ALA B 1 76 ? -8.836 -22.734 -16.312 1 94.06 76 ALA B O 1
ATOM 1576 N N . TYR B 1 77 ? -7.176 -23.172 -14.945 1 95.94 77 TYR B N 1
ATOM 1577 C CA . TYR B 1 77 ? -8.047 -23.234 -13.781 1 95.94 77 TYR B CA 1
ATOM 1578 C C . TYR B 1 77 ? -7.746 -22.094 -12.812 1 95.94 77 TYR B C 1
ATOM 1580 O O . TYR B 1 77 ? -8.023 -22.203 -11.609 1 95.94 77 TYR B O 1
ATOM 1588 N N . GLN B 1 78 ? -7.117 -21.062 -13.375 1 95.38 78 GLN B N 1
ATOM 1589 C CA . GLN B 1 78 ? -6.82 -19.891 -12.57 1 95.38 78 GLN B CA 1
ATOM 1590 C C . GLN B 1 78 ? -8.031 -19.469 -11.742 1 95.38 78 GLN B C 1
ATOM 1592 O O . GLN B 1 78 ? -9.141 -19.375 -12.258 1 95.38 78 GLN B O 1
ATOM 1597 N N . GLY B 1 79 ? -7.77 -19.297 -10.398 1 94.56 79 GLY B N 1
ATOM 1598 C CA . GLY B 1 79 ? -8.836 -18.859 -9.516 1 94.56 79 GLY B CA 1
ATOM 1599 C C . GLY B 1 79 ? -9.461 -19.984 -8.719 1 94.56 79 GLY B C 1
ATOM 1600 O O . GLY B 1 79 ? -10.18 -19.75 -7.75 1 94.56 79 GLY B O 1
ATOM 1601 N N . SER B 1 80 ? -9.195 -21.188 -9.102 1 95.94 80 SER B N 1
ATOM 1602 C CA . SER B 1 80 ? -9.781 -22.328 -8.422 1 95.94 80 SER B CA 1
ATOM 1603 C C . SER B 1 80 ? -9.062 -22.625 -7.105 1 95.94 80 SER B C 1
ATOM 1605 O O . SER B 1 80 ? -7.832 -22.562 -7.039 1 95.94 80 SER B O 1
ATOM 1607 N N . ASN B 1 81 ? -9.883 -22.906 -6.145 1 97.44 81 ASN B N 1
ATOM 1608 C CA . ASN B 1 81 ? -9.312 -23.469 -4.922 1 97.44 81 ASN B CA 1
ATOM 1609 C C . ASN B 1 81 ? -8.953 -24.938 -5.09 1 97.44 81 ASN B C 1
ATOM 1611 O O . ASN B 1 81 ? -9.617 -25.672 -5.832 1 97.44 81 ASN B O 1
ATOM 1615 N N . ALA B 1 82 ? -7.914 -25.266 -4.445 1 97.94 82 ALA B N 1
ATOM 1616 C CA . ALA B 1 82 ? -7.461 -26.656 -4.555 1 97.94 82 ALA B CA 1
ATOM 1617 C C . ALA B 1 82 ? -6.812 -27.125 -3.258 1 97.94 82 ALA B C 1
ATOM 1619 O O . ALA B 1 82 ? -6.625 -26.344 -2.328 1 97.94 82 ALA B O 1
ATOM 1620 N N . ARG B 1 83 ? -6.648 -28.359 -3.17 1 98 83 ARG B N 1
ATOM 1621 C CA . ARG B 1 83 ? -5.895 -28.984 -2.086 1 98 83 ARG B CA 1
ATOM 1622 C C . ARG B 1 83 ? -4.645 -29.688 -2.617 1 98 83 ARG B C 1
ATOM 1624 O O . ARG B 1 83 ? -4.664 -30.266 -3.707 1 98 83 ARG B O 1
ATOM 1631 N N . LEU B 1 84 ? -3.602 -29.672 -1.818 1 98 84 LEU B N 1
ATOM 1632 C CA . LEU B 1 84 ? -2.338 -30.297 -2.188 1 98 84 LEU B CA 1
ATOM 1633 C C . LEU B 1 84 ? -2.373 -31.797 -1.902 1 98 84 LEU B C 1
ATOM 1635 O O . LEU B 1 84 ? -2.729 -32.219 -0.798 1 98 84 LEU B O 1
ATOM 1639 N N . LEU B 1 85 ? -2.012 -32.562 -2.883 1 98.12 85 LEU B N 1
ATOM 1640 C CA . LEU B 1 85 ? -1.956 -34 -2.703 1 98.12 85 LEU B CA 1
ATOM 1641 C C . LEU B 1 85 ? -0.512 -34.469 -2.588 1 98.12 85 LEU B C 1
ATOM 1643 O O . LEU B 1 85 ? -0.246 -35.531 -1.991 1 98.12 85 LEU B O 1
ATOM 1647 N N . GLY B 1 86 ? 0.385 -33.75 -3.197 1 97.62 86 GLY B N 1
ATOM 1648 C CA . GLY B 1 86 ? 1.805 -34.062 -3.158 1 97.62 86 GLY B CA 1
ATOM 1649 C C . GLY B 1 86 ? 2.658 -33.062 -3.906 1 97.62 86 GLY B C 1
ATOM 1650 O O . GLY B 1 86 ? 2.143 -32.281 -4.695 1 97.62 86 GLY B O 1
ATOM 1651 N N . VAL B 1 87 ? 3.959 -33.094 -3.59 1 97.31 87 VAL B N 1
ATOM 1652 C CA . VAL B 1 87 ? 4.875 -32.188 -4.254 1 97.31 87 VAL B CA 1
ATOM 1653 C C . VAL B 1 87 ? 6.051 -32.938 -4.844 1 97.31 87 VAL B C 1
ATOM 1655 O O . VAL B 1 87 ? 6.422 -34 -4.336 1 97.31 87 VAL B O 1
ATOM 1658 N N . ASP B 1 88 ? 6.512 -32.5 -5.961 1 97.19 88 ASP B N 1
ATOM 1659 C CA . ASP B 1 88 ? 7.777 -32.938 -6.551 1 97.19 88 ASP B CA 1
ATOM 1660 C C . ASP B 1 88 ? 8.797 -31.797 -6.543 1 97.19 88 ASP B C 1
ATOM 1662 O O . ASP B 1 88 ? 8.852 -30.984 -7.48 1 97.19 88 ASP B O 1
ATOM 1666 N N . ASN B 1 89 ? 9.617 -31.781 -5.586 1 95.56 89 ASN B N 1
ATOM 1667 C CA . ASN B 1 89 ? 10.539 -30.672 -5.391 1 95.56 89 ASN B CA 1
ATOM 1668 C C . ASN B 1 89 ? 11.602 -30.625 -6.48 1 95.56 89 ASN B C 1
ATOM 1670 O O . ASN B 1 89 ? 12.125 -29.547 -6.805 1 95.56 89 ASN B O 1
ATOM 1674 N N . ASP B 1 90 ? 11.914 -31.781 -7.059 1 96.88 90 ASP B N 1
ATOM 1675 C CA . ASP B 1 90 ? 12.914 -31.844 -8.117 1 96.88 90 ASP B CA 1
ATOM 1676 C C . ASP B 1 90 ? 12.391 -31.203 -9.406 1 96.88 90 ASP B C 1
ATOM 1678 O O . ASP B 1 90 ? 13.141 -30.547 -10.125 1 96.88 90 ASP B O 1
ATOM 1682 N N . LYS B 1 91 ? 11.094 -31.375 -9.648 1 97 91 LYS B N 1
ATOM 1683 C CA . LYS B 1 91 ? 10.484 -30.859 -10.875 1 97 91 LYS B CA 1
ATOM 1684 C C . LYS B 1 91 ? 9.75 -29.547 -10.617 1 97 91 LYS B C 1
ATOM 1686 O O . LYS B 1 91 ? 9.203 -28.938 -11.547 1 97 91 LYS B O 1
ATOM 1691 N N . PHE B 1 92 ? 9.703 -29.125 -9.383 1 96.81 92 PHE B N 1
ATOM 1692 C CA . PHE B 1 92 ? 9.039 -27.891 -8.961 1 96.81 92 PHE B CA 1
ATOM 1693 C C . PHE B 1 92 ? 7.574 -27.906 -9.367 1 96.81 92 PHE B C 1
ATOM 1695 O O . PHE B 1 92 ? 7.078 -26.938 -9.953 1 96.81 92 PHE B O 1
ATOM 1702 N N . CYS B 1 93 ? 6.914 -29 -9.086 1 98.12 93 CYS B N 1
ATOM 1703 C CA . CYS B 1 93 ? 5.492 -29.109 -9.398 1 98.12 93 CYS B CA 1
ATOM 1704 C C . CYS B 1 93 ? 4.746 -29.844 -8.297 1 98.12 93 CYS B C 1
ATOM 1706 O O . CYS B 1 93 ? 5.359 -30.375 -7.371 1 98.12 93 CYS B O 1
ATOM 1708 N N . ALA B 1 94 ? 3.488 -29.812 -8.391 1 98.38 94 ALA B N 1
ATOM 1709 C CA . ALA B 1 94 ? 2.629 -30.422 -7.383 1 98.38 94 ALA B CA 1
ATOM 1710 C C . ALA B 1 94 ? 1.443 -31.141 -8.023 1 98.38 94 ALA B C 1
ATOM 1712 O O . ALA B 1 94 ? 1.032 -30.797 -9.133 1 98.38 94 ALA B O 1
ATOM 1713 N N . LYS B 1 95 ? 1.039 -32.188 -7.363 1 98.5 95 LYS B N 1
ATOM 1714 C CA . LYS B 1 95 ? -0.26 -32.781 -7.629 1 98.5 95 LYS B CA 1
ATOM 1715 C C . LYS B 1 95 ? -1.354 -32.156 -6.777 1 98.5 95 LYS B C 1
ATOM 1717 O O . LYS B 1 95 ? -1.19 -32 -5.562 1 98.5 95 LYS B O 1
ATOM 1722 N N . THR B 1 96 ? -2.455 -31.734 -7.461 1 98.5 96 THR B N 1
ATOM 1723 C CA . THR B 1 96 ? -3.494 -31.031 -6.723 1 98.5 96 THR B CA 1
ATOM 1724 C C . THR B 1 96 ? -4.879 -31.516 -7.137 1 98.5 96 THR B C 1
ATOM 1726 O O . THR B 1 96 ? -5.039 -32.125 -8.195 1 98.5 96 THR B O 1
ATOM 1729 N N . LYS B 1 97 ? -5.832 -31.297 -6.207 1 98.5 97 LYS B N 1
ATOM 1730 C CA . LYS B 1 97 ? -7.246 -31.562 -6.473 1 98.5 97 LYS B CA 1
ATOM 1731 C C . LYS B 1 97 ? -8.078 -30.297 -6.301 1 98.5 97 LYS B C 1
ATOM 1733 O O . LYS B 1 97 ? -8.062 -29.672 -5.238 1 98.5 97 LYS B O 1
ATOM 1738 N N . ILE B 1 98 ? -8.781 -29.953 -7.344 1 97.94 98 ILE B N 1
ATOM 1739 C CA . ILE B 1 98 ? -9.633 -28.766 -7.293 1 97.94 98 ILE B CA 1
ATOM 1740 C C . ILE B 1 98 ? -10.797 -29 -6.336 1 97.94 98 ILE B C 1
ATOM 1742 O O . ILE B 1 98 ? -11.398 -30.078 -6.332 1 97.94 98 ILE B O 1
ATOM 1746 N N . GLU B 1 99 ? -10.938 -27.906 -5.586 1 97.25 99 GLU B N 1
ATOM 1747 C CA . GLU B 1 99 ? -12.031 -27.969 -4.621 1 97.25 99 GLU B CA 1
ATOM 1748 C C . GLU B 1 99 ? -13.117 -26.953 -4.941 1 97.25 99 GLU B C 1
ATOM 1750 O O . GLU B 1 99 ? -12.812 -25.828 -5.363 1 97.25 99 GLU B O 1
ATOM 1755 N N . LYS B 1 100 ? -14.32 -27.328 -4.855 1 89.56 100 LYS B N 1
ATOM 1756 C CA . LYS B 1 100 ? -15.508 -26.5 -5.016 1 89.56 100 LYS B CA 1
ATOM 1757 C C . LYS B 1 100 ? -15.648 -26 -6.457 1 89.56 100 LYS B C 1
ATOM 1759 O O . LYS B 1 100 ? -14.703 -26.109 -7.246 1 89.56 100 LYS B O 1
ATOM 1764 N N . GLY B 1 101 ? -16.734 -25.531 -6.812 1 88.38 101 GLY B N 1
ATOM 1765 C CA . GLY B 1 101 ? -17 -24.938 -8.109 1 88.38 101 GLY B CA 1
ATOM 1766 C C . GLY B 1 101 ? -17.234 -25.953 -9.203 1 88.38 101 GLY B C 1
ATOM 1767 O O . GLY B 1 101 ? -17.469 -27.125 -8.922 1 88.38 101 GLY B O 1
ATOM 1768 N N . VAL B 1 102 ? -17.109 -25.562 -10.414 1 90.69 102 VAL B N 1
ATOM 1769 C CA . VAL B 1 102 ? -17.516 -26.328 -11.586 1 90.69 102 VAL B CA 1
ATOM 1770 C C . VAL B 1 102 ? -16.5 -27.453 -11.828 1 90.69 102 VAL B C 1
ATOM 1772 O O . VAL B 1 102 ? -16.859 -28.531 -12.312 1 90.69 102 VAL B O 1
ATOM 1775 N N . ASN B 1 103 ? -15.242 -27.344 -11.289 1 94.44 103 ASN B N 1
ATOM 1776 C CA . ASN B 1 103 ? -14.195 -28.312 -11.578 1 94.44 103 ASN B CA 1
ATOM 1777 C C . ASN B 1 103 ? -13.828 -29.109 -10.328 1 94.44 103 ASN B C 1
ATOM 1779 O O . ASN B 1 103 ? -12.75 -29.703 -10.266 1 94.44 103 ASN B O 1
ATOM 1783 N N . ASP B 1 104 ? -14.797 -29.094 -9.43 1 96.06 104 ASP B N 1
ATOM 1784 C CA . ASP B 1 104 ? -14.555 -29.766 -8.164 1 96.06 104 ASP B CA 1
ATOM 1785 C C . ASP B 1 104 ? -14.18 -31.234 -8.383 1 96.06 104 ASP B C 1
ATOM 1787 O O . ASP B 1 104 ? -14.852 -31.953 -9.125 1 96.06 104 ASP B O 1
ATOM 1791 N N . GLY B 1 105 ? -13.133 -31.688 -7.754 1 96.75 105 GLY B N 1
ATOM 1792 C CA . GLY B 1 105 ? -12.711 -33.062 -7.797 1 96.75 105 GLY B CA 1
ATOM 1793 C C . GLY B 1 105 ? -11.68 -33.344 -8.867 1 96.75 105 GLY B C 1
ATOM 1794 O O . GLY B 1 105 ? -11.055 -34.406 -8.867 1 96.75 105 GLY B O 1
ATOM 1795 N N . ARG B 1 106 ? -11.492 -32.438 -9.766 1 96.06 106 ARG B N 1
ATOM 1796 C CA . ARG B 1 106 ? -10.492 -32.594 -10.82 1 96.06 106 ARG B CA 1
ATOM 1797 C C . ARG B 1 10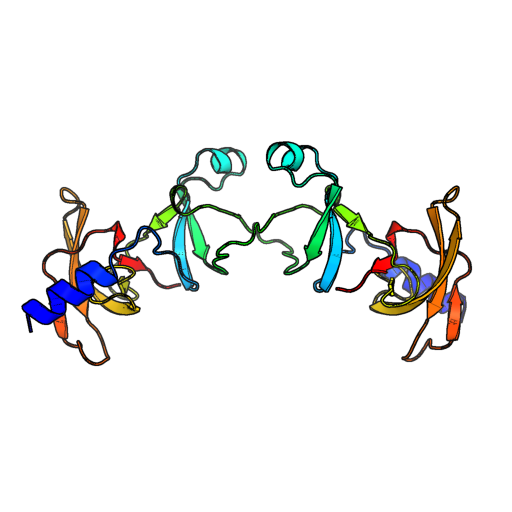6 ? -9.086 -32.656 -10.234 1 96.06 106 ARG B C 1
ATOM 1799 O O . ARG B 1 106 ? -8.727 -31.828 -9.406 1 96.06 106 ARG B O 1
ATOM 1806 N N . VAL B 1 107 ? -8.422 -33.656 -10.727 1 97.81 107 VAL B N 1
ATOM 1807 C CA . VAL B 1 107 ? -7.062 -33.844 -10.227 1 97.81 107 VAL B CA 1
ATOM 1808 C C . VAL B 1 107 ? -6.062 -33.375 -11.289 1 97.81 107 VAL B C 1
ATOM 1810 O O . VAL B 1 107 ? -6.152 -33.781 -12.445 1 97.81 107 VAL B O 1
ATOM 1813 N N . LEU B 1 108 ? -5.191 -32.531 -10.922 1 97.25 108 LEU B N 1
ATOM 1814 C CA . LEU B 1 108 ? -4.062 -32.094 -11.742 1 97.25 108 LEU B CA 1
ATOM 1815 C C . LEU B 1 108 ? -2.777 -32.781 -11.289 1 97.25 108 LEU B C 1
ATOM 1817 O O . LEU B 1 108 ? -2.285 -32.531 -10.188 1 97.25 108 LEU B O 1
ATOM 1821 N N . ASN B 1 109 ? -2.223 -33.562 -12.148 1 97.19 109 ASN B N 1
ATOM 1822 C CA . ASN B 1 109 ? -1.133 -34.438 -11.742 1 97.19 109 ASN B CA 1
ATOM 1823 C C . ASN B 1 109 ? 0.174 -33.656 -11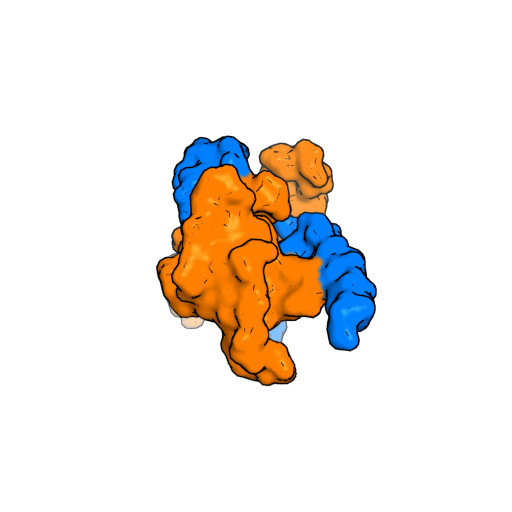.57 1 97.19 109 ASN B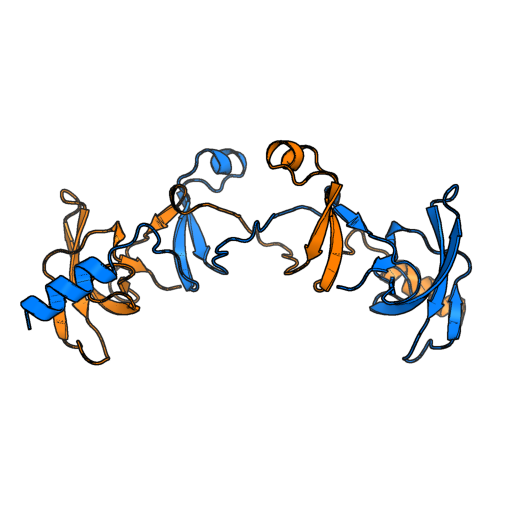 C 1
ATOM 1825 O O . ASN B 1 109 ? 1.035 -34.062 -10.781 1 97.19 109 ASN B O 1
ATOM 1829 N N . ALA B 1 110 ? 0.282 -32.656 -12.43 1 97.5 110 ALA B N 1
ATOM 1830 C CA . ALA B 1 110 ? 1.492 -31.844 -12.359 1 97.5 110 ALA B CA 1
ATOM 1831 C C . ALA B 1 110 ? 1.19 -30.375 -12.695 1 97.5 110 ALA B C 1
ATOM 1833 O O . ALA B 1 110 ? 0.845 -30.062 -13.828 1 97.5 110 ALA B O 1
ATOM 1834 N N . ILE B 1 111 ? 1.312 -29.562 -11.664 1 97.38 111 ILE B N 1
ATOM 1835 C CA . ILE B 1 111 ? 1.167 -28.125 -11.852 1 97.38 111 ILE B CA 1
ATOM 1836 C C . ILE B 1 111 ? 2.367 -27.406 -11.242 1 97.38 111 ILE B C 1
ATOM 1838 O O . ILE B 1 111 ? 2.824 -27.75 -10.156 1 97.38 111 ILE B O 1
ATOM 1842 N N . ASP B 1 112 ? 2.887 -26.484 -12 1 97.38 112 ASP B N 1
ATOM 1843 C CA . ASP B 1 112 ? 4.109 -25.797 -11.578 1 97.38 112 ASP B CA 1
ATOM 1844 C C . ASP B 1 112 ? 3.883 -25 -10.297 1 97.38 112 ASP B C 1
ATOM 1846 O O . ASP B 1 112 ? 2.814 -24.422 -10.102 1 97.38 112 ASP B O 1
ATOM 1850 N N . TYR B 1 113 ? 4.918 -24.969 -9.492 1 97.56 113 TYR B N 1
ATOM 1851 C CA . TYR B 1 113 ? 4.895 -24.156 -8.273 1 97.56 113 TYR B CA 1
ATOM 1852 C C . TYR B 1 113 ? 4.484 -22.719 -8.578 1 97.56 113 TYR B C 1
ATOM 1854 O O . TYR B 1 113 ? 3.805 -22.094 -7.766 1 97.56 113 TYR B O 1
ATOM 1862 N N . GLU B 1 114 ? 4.812 -22.172 -9.734 1 96.25 114 GLU B N 1
ATOM 1863 C CA . GLU B 1 114 ? 4.559 -20.781 -10.109 1 96.25 114 GLU B CA 1
ATOM 1864 C C . GLU B 1 114 ? 3.084 -20.562 -10.43 1 96.25 114 GLU B C 1
ATOM 1866 O O . GLU B 1 114 ? 2.629 -19.422 -10.523 1 96.25 114 GLU B O 1
ATOM 1871 N N . ASP B 1 115 ? 2.348 -21.672 -10.547 1 97.12 115 ASP B N 1
ATOM 1872 C CA . ASP B 1 115 ? 0.958 -21.547 -10.977 1 97.12 115 ASP B CA 1
ATOM 1873 C C . ASP B 1 115 ? -0.001 -21.766 -9.812 1 97.12 115 ASP B C 1
ATOM 1875 O O . ASP B 1 115 ? -1.221 -21.766 -9.992 1 97.12 115 ASP B O 1
ATOM 1879 N N . ILE B 1 116 ? 0.517 -21.984 -8.664 1 98.06 116 ILE B N 1
ATOM 1880 C CA . ILE B 1 116 ? -0.295 -22.188 -7.473 1 98.06 116 ILE B CA 1
ATOM 1881 C C . ILE B 1 116 ? 0.26 -21.344 -6.32 1 98.06 116 ILE B C 1
ATOM 1883 O O . ILE B 1 116 ? 1.453 -21.047 -6.285 1 98.06 116 ILE B O 1
ATOM 1887 N N . CYS B 1 117 ? -0.59 -21.016 -5.398 1 98.5 117 CYS B N 1
ATOM 1888 C CA . CYS B 1 117 ? -0.15 -20.172 -4.301 1 98.5 117 CYS B CA 1
ATOM 1889 C C . CYS B 1 117 ? -1.041 -20.359 -3.078 1 98.5 117 CYS B C 1
ATOM 1891 O O . CYS B 1 117 ? -2.236 -20.625 -3.211 1 98.5 117 CYS B O 1
ATOM 1893 N N . LYS B 1 118 ? -0.439 -20.188 -1.942 1 98.12 118 LYS B N 1
ATOM 1894 C CA . LYS B 1 118 ? -1.153 -20.25 -0.671 1 98.12 118 LYS B CA 1
ATOM 1895 C C . LYS B 1 118 ? -2.07 -19.047 -0.49 1 98.12 118 LYS B C 1
ATOM 1897 O O . LYS B 1 118 ? -1.674 -17.922 -0.766 1 98.12 118 LYS B O 1
ATOM 1902 N N . LEU B 1 119 ? -3.227 -19.25 0.004 1 96.06 119 LEU B N 1
ATOM 1903 C CA . LEU B 1 119 ? -4.164 -18.203 0.362 1 96.06 119 LEU B CA 1
ATOM 1904 C C . LEU B 1 119 ? -3.865 -17.656 1.757 1 96.06 119 LEU B C 1
ATOM 1906 O O . LEU B 1 119 ? -3.428 -18.406 2.637 1 96.06 119 LEU B O 1
ATOM 1910 N N . ALA B 1 120 ? -4.082 -16.406 1.922 1 93.88 120 ALA B N 1
ATOM 1911 C CA . ALA B 1 120 ? -3.863 -15.766 3.213 1 93.88 120 ALA B CA 1
ATOM 1912 C C . ALA B 1 120 ? -4.945 -16.156 4.215 1 93.88 120 ALA B C 1
ATOM 1914 O O . ALA B 1 120 ? -6.082 -16.453 3.828 1 93.88 120 ALA B O 1
#

InterPro domains:
  IPR014722 Large ribosomal subunit protein uL2, domain 2 [G3DSA:2.30.30.30] (65-120)
  IPR037321 KIN17-like protein [PTHR12805] (1-120)
  IPR041330 KN17, SH3-like domain [PF18131] (14-51)
  IPR041995 Kin17, KOW domain [PF25092] (70-120)
  IPR041995 Kin17, KOW domain [cd13155] (71-119)

Foldseek 3Di:
DVVVVVVVCVVPPDPDDDDFFDKDAACDVVCVVVVRHRNIDGRHDDDDPDDDDDDDPVRDFADDDDWFQKAFCDDDRHGFGWTFPAADVVVQWTWIATPDDPRHGDIDGTDHRRGMHGHD/DVVVVVVVCVVPDDPDDDDFFDKDAACDVVCVVVVRHRNIDGRHDDDPPDDDDDDDPVRDFADDDDWFQKAFCDDDRHGFGWTFPADDVVVQWTWIATPDDPRHGDIDGTDHRRGMHGHD

Nearest PDB structures (foldseek):
  2ckk-assembly1_A  TM=6.189E-01  e=3.531E-09  Homo sapiens
  7abi-assembly1_7  TM=5.590E-01  e=5.006E-09  Homo sapiens
  8i0p-assembly1_K  TM=5.554E-01  e=1.066E-08  Homo sapiens
  9coj-assembly1_A  TM=5.995E-01  e=6.851E-08  Homo sapiens
  2mi6-assembly1_A  TM=7.433E-01  e=5.239E-02  Mycobacterium tuberculosis

Radius of gyration: 24.94 Å; Cα contacts (8 Å, |Δi|>4): 491; chains: 2; bounding box: 38×68×53 Å

Solvent-accessible surface area (backbone atoms only — not comparable to full-atom values): 13185 Å² total; per-residue (Å²): 110,68,64,59,42,51,53,37,23,62,72,38,52,60,99,65,55,83,52,63,45,27,31,32,30,28,64,33,67,87,34,38,86,78,66,39,43,73,34,73,47,69,37,80,71,72,68,81,89,57,86,76,78,79,75,55,76,89,30,47,39,59,30,78,50,86,40,63,51,25,30,24,42,34,27,60,54,47,74,37,38,27,34,54,75,44,75,38,80,90,74,44,25,26,24,34,31,30,43,63,74,98,55,44,69,42,70,42,76,72,39,48,48,84,28,32,27,14,50,100,110,67,65,60,42,50,54,36,24,62,71,37,52,60,98,65,55,82,50,63,47,27,30,32,28,29,65,33,68,87,34,38,86,78,67,40,44,73,34,74,46,69,37,81,69,68,68,77,92,56,86,76,80,78,76,55,76,89,31,47,41,58,31,79,50,86,39,62,50,27,30,25,40,35,25,58,53,48,74,37,38,26,32,53,76,45,75,38,80,91,76,44,25,27,23,35,32,29,42,63,74,96,56,45,69,43,70,41,76,72,42,48,49,83,29,32,26,13,53,101

Sequence (240 aa):
MREEEKVKEKMNTQDYWLFKGIIVEVMSKAFADKGYCKQKGIVRKVIDKYHVLRADHDELETVIPQIEGLVIVNGAYQGSNARLLGVDNDKFCAKTKIEKGVNDGRVLNAIDYEDICKLAMREEEKVKEKMNTQDYWLFKGIIVEVMSKAFADKGYCKQKGIVRKVIDKYHVLRADHDELETVIPQIEGLVIVNGAYQGSNARLLGVDNDKFCAKTKIEKGVNDGRVLNAIDYEDICKLA

Organism: Citrus sinensis (NCBI:txid2711)

Secondary structure (DSSP, 8-state):
-HHHHHHHHHHH--S----TTBEEEE--GGGTTTT-TT-EEE-----SSS------GGGEEE---SSS-EEE-SSTTTT-EEEEEEEETTTTEEEEEEESSTTTT-EEEEEEGGGEEEB-/-HHHHHHHHHHH--S----TTBEEEE--GGGTTTT-TT-EEE------SS------GGGEEE---SSS-EEE-SSTTTT-EEEEEEEETTTTEEEEEEESSTTTT-EEEEEEGGGEEEB-

pLDDT: mean 90.45, std 9.14, range [57.12, 98.56]